Protein AF-A0A246TLF3-F1 (afdb_monomer)

Foldseek 3Di:
DDDPDPDPADQCLDDPPQPFDDPVLCVVQQQAFLVRLVPDDPVCNVPRHPPLLPVLSCLCPDPCNLVVLLVLLVLLVFNCVPCVQVSQLLLCVLVVHHSPSGHGSNSSLLSLLLSLLLVVLDDDPDDLDAAKDDDPFKIKGKHAKDWPPDDRSALGKIWIWMDGVVVQKIWIWIKGWDADDSRHSDNDIDIDTSDTFMWGWPDDDRFKTKTWGPDLQAQKTWIWIGGRVVSWTKIKIAGGPHYAQQPVVGGDDHDPDIIMITGDRSVVSNNVVSVVSNVVSNQSRRPVVCVVVVHDNDDPPPPPDDD

Structure (mmCIF, N/CA/C/O backbone):
data_AF-A0A246TLF3-F1
#
_entry.id   AF-A0A246TLF3-F1
#
loop_
_atom_site.group_PDB
_atom_site.id
_atom_site.type_symbol
_atom_site.label_atom_id
_atom_site.label_alt_id
_atom_site.label_comp_id
_atom_site.label_asym_id
_atom_site.label_entity_id
_atom_site.label_seq_id
_atom_site.pdbx_PDB_ins_code
_atom_site.Cartn_x
_atom_site.Cartn_y
_atom_site.Cartn_z
_atom_site.occupancy
_atom_site.B_iso_or_equiv
_atom_site.auth_seq_id
_atom_site.auth_comp_id
_atom_site.auth_asym_id
_atom_site.auth_atom_id
_atom_site.pdbx_PDB_model_num
ATOM 1 N N . MET A 1 1 ? 25.919 30.691 -8.416 1.00 30.06 1 MET A N 1
ATOM 2 C CA . MET A 1 1 ? 24.576 30.102 -8.229 1.00 30.06 1 MET A CA 1
ATOM 3 C C . MET A 1 1 ? 24.766 28.661 -7.791 1.00 30.06 1 MET A C 1
ATOM 5 O O . MET A 1 1 ? 25.068 27.819 -8.623 1.00 30.06 1 MET A O 1
ATOM 9 N N . ASN A 1 2 ? 24.702 28.414 -6.482 1.00 23.64 2 ASN A N 1
ATOM 10 C CA . ASN A 1 2 ? 24.818 27.077 -5.903 1.00 23.64 2 ASN A CA 1
ATOM 11 C C . ASN A 1 2 ? 23.459 26.388 -5.995 1.00 23.64 2 ASN A C 1
ATOM 13 O O . ASN A 1 2 ? 22.520 26.798 -5.320 1.00 23.64 2 ASN A O 1
ATOM 17 N N . ILE A 1 3 ? 23.361 25.363 -6.839 1.00 24.73 3 ILE A N 1
ATOM 18 C CA . ILE A 1 3 ? 22.244 24.422 -6.824 1.00 24.73 3 ILE A CA 1
ATOM 19 C C . ILE A 1 3 ? 22.727 23.217 -6.024 1.00 24.73 3 ILE A C 1
ATOM 21 O O . ILE A 1 3 ? 23.425 22.347 -6.537 1.00 24.73 3 ILE A O 1
ATOM 25 N N . THR A 1 4 ? 22.391 23.206 -4.740 1.00 25.39 4 THR A N 1
ATOM 26 C CA . THR A 1 4 ? 22.525 22.053 -3.853 1.00 25.39 4 THR A CA 1
ATOM 27 C C . THR A 1 4 ? 21.552 20.980 -4.349 1.00 25.39 4 THR A C 1
ATOM 29 O O . THR A 1 4 ? 20.357 21.043 -4.069 1.00 25.39 4 THR A O 1
ATOM 32 N N . LYS A 1 5 ? 22.029 20.026 -5.155 1.00 26.33 5 LYS A N 1
ATOM 33 C CA . LYS A 1 5 ? 21.255 18.836 -5.529 1.00 26.33 5 LYS A CA 1
ATOM 34 C C . LYS A 1 5 ? 21.442 17.773 -4.446 1.00 26.33 5 LYS A C 1
ATOM 36 O O . LYS A 1 5 ? 22.451 17.080 -4.424 1.00 26.33 5 LYS A O 1
ATOM 41 N N . LEU A 1 6 ? 20.466 17.669 -3.545 1.00 28.52 6 LEU A N 1
ATOM 42 C CA . LEU A 1 6 ? 20.170 16.411 -2.864 1.00 28.52 6 LEU A CA 1
ATOM 43 C C . LEU A 1 6 ? 19.418 15.533 -3.869 1.00 28.52 6 LEU A C 1
ATOM 45 O O . LEU A 1 6 ? 18.263 15.810 -4.179 1.00 28.52 6 LEU A O 1
ATOM 49 N N . ALA A 1 7 ? 20.073 14.503 -4.385 1.00 29.08 7 ALA A N 1
ATOM 50 C CA . ALA A 1 7 ? 19.413 13.416 -5.097 1.00 29.08 7 ALA A CA 1
ATOM 51 C C . ALA A 1 7 ? 20.221 12.132 -4.889 1.00 29.08 7 ALA A C 1
ATOM 53 O O . ALA A 1 7 ? 20.833 11.609 -5.804 1.00 29.08 7 ALA A O 1
ATOM 54 N N . VAL A 1 8 ? 20.247 11.634 -3.651 1.00 32.25 8 VAL A N 1
ATOM 55 C CA . VAL A 1 8 ? 20.661 10.254 -3.380 1.00 32.25 8 VAL A CA 1
ATOM 56 C C . VAL A 1 8 ? 19.381 9.467 -3.145 1.00 32.25 8 VAL A C 1
ATOM 58 O O . VAL A 1 8 ? 18.885 9.397 -2.027 1.00 32.25 8 VAL A O 1
ATOM 61 N N . PHE A 1 9 ? 18.812 8.920 -4.214 1.00 34.34 9 PHE A N 1
ATOM 62 C CA . PHE A 1 9 ? 17.765 7.910 -4.122 1.00 34.34 9 PHE A CA 1
ATOM 63 C C . PHE A 1 9 ? 18.258 6.684 -4.871 1.00 34.34 9 PHE A C 1
ATOM 65 O O . PHE A 1 9 ? 18.193 6.593 -6.086 1.00 34.34 9 PHE A O 1
ATOM 72 N N . SER A 1 10 ? 18.840 5.760 -4.112 1.00 35.91 10 SER A N 1
ATOM 73 C CA . SER A 1 10 ? 18.971 4.373 -4.540 1.00 35.91 10 SER A CA 1
ATOM 74 C C . SER A 1 10 ? 17.644 3.701 -4.234 1.00 35.91 10 SER A C 1
ATOM 76 O O . SER A 1 10 ? 17.149 3.850 -3.118 1.00 35.91 10 SER A O 1
ATOM 78 N N . VAL A 1 11 ? 17.088 2.978 -5.204 1.00 40.50 11 VAL A N 1
ATOM 79 C CA . VAL A 1 11 ? 15.851 2.194 -5.105 1.00 40.50 11 VAL A CA 1
ATOM 80 C C . VAL A 1 11 ? 15.794 1.393 -3.796 1.00 40.50 11 VAL A C 1
ATOM 82 O O . VAL A 1 11 ? 16.262 0.258 -3.691 1.00 40.50 11 VAL A O 1
ATOM 85 N N . ALA A 1 12 ? 15.183 1.997 -2.779 1.00 37.28 12 ALA A N 1
ATOM 86 C CA . ALA A 1 12 ? 14.796 1.358 -1.538 1.00 37.28 12 ALA A CA 1
ATOM 87 C C . ALA A 1 12 ? 13.393 0.778 -1.731 1.00 37.28 12 ALA A C 1
ATOM 89 O O . ALA A 1 12 ? 12.442 1.172 -1.066 1.00 37.28 12 ALA A O 1
ATOM 90 N N . LEU A 1 13 ? 13.265 -0.217 -2.613 1.00 40.75 13 LEU A N 1
ATOM 91 C CA . LEU A 1 13 ? 12.068 -1.075 -2.704 1.00 40.75 13 LEU A CA 1
ATOM 92 C C . LEU A 1 13 ? 11.947 -2.032 -1.496 1.00 40.75 13 LEU A C 1
ATOM 94 O O . LEU A 1 13 ? 11.379 -3.112 -1.603 1.00 40.75 13 LEU A O 1
ATOM 98 N N . GLY A 1 14 ? 12.529 -1.658 -0.357 1.00 33.94 14 GLY A N 1
ATOM 99 C CA . GLY A 1 14 ? 12.540 -2.447 0.867 1.00 33.94 14 GLY A CA 1
ATOM 100 C C . GLY A 1 14 ? 11.880 -1.726 2.030 1.00 33.94 14 GLY A C 1
ATOM 101 O O . GLY A 1 14 ? 10.999 -2.297 2.649 1.00 33.94 14 GLY A O 1
ATOM 102 N N . TRP A 1 15 ? 12.275 -0.492 2.344 1.00 35.00 15 TRP A N 1
ATOM 103 C CA . TRP A 1 15 ? 12.150 0.019 3.717 1.00 35.00 15 TRP A CA 1
ATOM 104 C C . TRP A 1 15 ? 11.739 1.500 3.811 1.00 35.00 15 TRP A C 1
ATOM 106 O O . TRP A 1 15 ? 12.086 2.185 4.768 1.00 35.00 15 TRP A O 1
ATOM 116 N N . PHE A 1 16 ? 10.932 2.012 2.878 1.00 33.47 16 PHE A N 1
ATOM 117 C CA . PHE A 1 16 ? 10.061 3.135 3.243 1.00 33.47 16 PHE A CA 1
ATOM 118 C C . PHE A 1 16 ? 8.870 2.548 3.985 1.00 33.47 16 PHE A C 1
ATOM 120 O O . PHE A 1 16 ? 7.811 2.297 3.407 1.00 33.47 16 PHE A O 1
ATOM 127 N N . GLY A 1 17 ? 9.107 2.232 5.262 1.00 38.47 17 GLY A N 1
ATOM 128 C CA . GLY A 1 17 ? 8.056 1.831 6.177 1.00 38.47 17 GLY A CA 1
ATOM 129 C C . GLY A 1 17 ? 6.943 2.858 6.064 1.00 38.47 17 GLY A C 1
ATOM 130 O O . GLY A 1 17 ? 7.182 4.059 6.222 1.00 38.47 17 GLY A O 1
ATOM 131 N N . ALA A 1 18 ? 5.730 2.392 5.761 1.00 44.25 18 ALA A N 1
ATOM 132 C CA . ALA A 1 18 ? 4.543 3.139 6.138 1.00 44.25 18 ALA A CA 1
ATOM 133 C C . ALA A 1 18 ? 4.808 3.638 7.556 1.00 44.25 18 ALA A C 1
ATOM 135 O O . ALA A 1 18 ? 5.287 2.854 8.370 1.00 44.25 18 ALA A O 1
ATOM 136 N N . ALA A 1 19 ? 4.636 4.930 7.824 1.00 54.88 19 ALA A N 1
ATOM 137 C CA . ALA A 1 19 ? 4.972 5.448 9.136 1.00 54.88 19 ALA A CA 1
ATOM 138 C C . ALA A 1 19 ? 4.186 4.618 10.175 1.00 54.88 19 ALA A C 1
ATOM 140 O O . ALA A 1 19 ? 2.955 4.597 10.180 1.00 54.88 19 ALA A O 1
ATOM 141 N N . GLN A 1 20 ? 4.928 3.795 10.909 1.00 59.69 20 GLN A N 1
ATOM 142 C CA . GLN A 1 20 ? 4.447 2.688 11.727 1.00 59.69 20 GLN A CA 1
ATOM 143 C C . GLN A 1 20 ? 4.724 3.081 13.168 1.00 59.69 20 GLN A C 1
ATOM 145 O O . GLN A 1 20 ? 5.772 3.651 13.479 1.00 59.69 20 GLN A O 1
ATOM 150 N N . ALA A 1 21 ? 3.750 2.847 14.038 1.00 64.75 21 ALA A N 1
ATOM 151 C CA . ALA A 1 21 ? 3.944 3.080 15.457 1.00 64.75 21 ALA A CA 1
ATOM 152 C C . ALA A 1 21 ? 4.915 2.039 16.040 1.00 64.75 21 ALA A C 1
ATOM 154 O O . ALA A 1 21 ? 4.962 0.905 15.572 1.00 64.75 21 ALA A O 1
ATOM 155 N N . ASP A 1 22 ? 5.665 2.422 17.074 1.00 80.69 22 ASP A N 1
ATOM 156 C CA . ASP A 1 22 ? 6.488 1.487 17.847 1.00 80.69 22 ASP A CA 1
ATOM 157 C C . ASP A 1 22 ? 5.606 0.392 18.475 1.00 80.69 22 ASP A C 1
ATOM 159 O O . ASP A 1 22 ? 4.693 0.697 19.249 1.00 80.69 22 ASP A O 1
ATOM 163 N N . ASP A 1 23 ? 5.883 -0.877 18.162 1.00 84.12 23 ASP A N 1
ATOM 164 C CA . ASP A 1 23 ? 5.103 -2.042 18.602 1.00 84.12 23 ASP A CA 1
ATOM 165 C C . ASP A 1 23 ? 4.922 -2.083 20.129 1.00 84.12 23 ASP A C 1
ATOM 167 O O . ASP A 1 23 ? 3.855 -2.463 20.628 1.00 84.12 23 ASP A O 1
ATOM 171 N N . ALA A 1 24 ? 5.938 -1.659 20.890 1.00 87.62 24 ALA A N 1
ATOM 172 C CA . ALA A 1 24 ? 5.864 -1.616 22.348 1.00 87.62 24 ALA A CA 1
ATOM 173 C C . ALA A 1 24 ? 4.847 -0.568 22.830 1.00 87.62 24 ALA A C 1
ATOM 175 O O . ALA A 1 24 ? 4.030 -0.844 23.717 1.00 87.62 24 ALA A O 1
ATOM 176 N N . ALA A 1 25 ? 4.842 0.612 22.210 1.00 88.12 25 ALA A N 1
ATOM 177 C CA . ALA A 1 25 ? 3.860 1.655 22.478 1.00 88.12 25 ALA A CA 1
ATOM 178 C C . ALA A 1 25 ? 2.442 1.224 22.057 1.00 88.12 25 ALA A C 1
ATOM 180 O O . ALA A 1 25 ? 1.484 1.414 22.813 1.00 88.12 25 ALA A O 1
ATOM 181 N N . VAL A 1 26 ? 2.293 0.576 20.895 1.00 90.38 26 VAL A N 1
ATOM 182 C CA . VAL A 1 26 ? 1.011 0.018 20.430 1.00 90.38 26 VAL A CA 1
ATOM 183 C C . VAL A 1 26 ? 0.452 -0.972 21.449 1.00 90.38 26 VAL A C 1
ATOM 185 O O . VAL A 1 26 ? -0.711 -0.854 21.845 1.00 90.38 26 VAL A O 1
ATOM 188 N N . ALA A 1 27 ? 1.274 -1.913 21.916 1.00 91.94 27 ALA A N 1
ATOM 189 C CA . ALA A 1 27 ? 0.871 -2.915 22.897 1.00 91.94 27 ALA A CA 1
ATOM 190 C C . ALA A 1 27 ? 0.487 -2.299 24.251 1.00 91.94 27 ALA A C 1
ATOM 192 O O . ALA A 1 27 ? -0.454 -2.776 24.884 1.00 91.94 27 ALA A O 1
ATOM 193 N N . ARG A 1 28 ? 1.180 -1.235 24.678 1.00 94.75 28 ARG A N 1
ATOM 194 C CA . ARG A 1 28 ? 0.928 -0.553 25.955 1.00 94.75 28 ARG A CA 1
ATOM 195 C C . ARG A 1 28 ? -0.418 0.169 25.989 1.00 94.75 28 ARG A C 1
ATOM 197 O O . ARG A 1 28 ? -1.103 0.112 27.005 1.00 94.75 28 ARG A O 1
ATOM 204 N N . TYR A 1 29 ? -0.783 0.865 24.913 1.00 95.81 29 TYR A N 1
ATOM 205 C CA . TYR A 1 29 ? -1.913 1.803 24.932 1.00 95.81 29 TYR A CA 1
ATOM 206 C C . TYR A 1 29 ? -3.194 1.284 24.260 1.00 95.81 29 TYR A C 1
ATOM 208 O O . TYR A 1 29 ? -4.248 1.885 24.448 1.00 95.81 29 TYR A O 1
ATOM 216 N N . LYS A 1 30 ? -3.151 0.169 23.515 1.00 95.25 30 LYS A N 1
ATOM 217 C CA . LYS A 1 30 ? -4.305 -0.340 22.740 1.00 95.25 30 LYS A CA 1
ATOM 218 C C . LYS A 1 30 ? -5.591 -0.562 23.550 1.00 95.25 30 LYS A C 1
ATOM 220 O O . LYS A 1 30 ? -6.683 -0.426 23.003 1.00 95.25 30 LYS A O 1
ATOM 225 N N . ASP A 1 31 ? -5.466 -0.896 24.833 1.00 97.31 31 ASP A N 1
ATOM 226 C CA . ASP A 1 31 ? -6.596 -1.257 25.697 1.00 97.31 31 ASP A CA 1
ATOM 227 C C . ASP A 1 31 ? -7.147 -0.054 26.487 1.00 97.31 31 ASP A C 1
ATOM 229 O O . ASP A 1 31 ? -8.098 -0.192 27.254 1.00 97.31 31 ASP A O 1
ATOM 233 N N . TYR A 1 32 ? -6.579 1.141 26.290 1.00 98.19 32 TYR A N 1
ATOM 234 C CA . TYR A 1 32 ? -7.065 2.369 26.915 1.00 98.19 32 TYR A CA 1
ATOM 235 C C . TYR A 1 32 ? -8.360 2.841 26.246 1.00 98.19 32 TYR A C 1
ATOM 237 O O . TYR A 1 32 ? -8.521 2.777 25.027 1.00 98.19 32 TYR A O 1
ATOM 245 N N . LEU A 1 33 ? -9.276 3.380 27.042 1.00 98.44 33 LEU A N 1
ATOM 246 C CA . LEU A 1 33 ? -10.428 4.130 26.552 1.00 98.44 33 LEU A CA 1
ATOM 247 C C . LEU A 1 33 ? -9.999 5.520 26.048 1.00 98.44 33 LEU A C 1
ATOM 249 O O . LEU A 1 33 ? -9.009 6.070 26.549 1.00 98.44 33 LEU A O 1
ATOM 253 N N . PRO A 1 34 ? -10.754 6.130 25.115 1.00 98.06 34 PRO A N 1
ATOM 254 C CA . PRO A 1 34 ? -10.521 7.500 24.659 1.00 98.06 34 PRO A CA 1
ATOM 255 C C . PRO A 1 34 ? -10.293 8.501 25.797 1.00 98.06 34 PRO A C 1
ATOM 257 O O . PRO A 1 34 ? -9.343 9.284 25.766 1.00 98.06 34 PRO A O 1
ATOM 260 N N . GLU A 1 35 ? -11.118 8.446 26.843 1.00 98.12 35 GLU A N 1
ATOM 261 C CA . GLU A 1 35 ? -11.024 9.342 27.996 1.00 98.12 35 GLU A CA 1
ATOM 262 C C . GLU A 1 35 ? -9.711 9.149 28.755 1.00 98.12 35 GLU A C 1
ATOM 264 O O . GLU A 1 35 ? -9.105 10.126 29.189 1.00 98.12 35 GLU A O 1
ATOM 269 N N . GLN A 1 36 ? -9.241 7.905 28.878 1.00 98.06 36 GLN A N 1
ATOM 270 C CA . GLN A 1 36 ? -7.993 7.596 29.574 1.00 98.06 36 GLN A CA 1
ATOM 271 C C . GLN A 1 36 ? -6.788 8.154 28.814 1.00 98.06 36 GLN A C 1
ATOM 273 O O . GLN A 1 36 ? -5.905 8.732 29.440 1.00 98.06 36 GLN A O 1
ATOM 278 N N . ILE A 1 37 ? -6.773 8.060 27.477 1.00 97.69 37 ILE A N 1
ATOM 279 C CA . ILE A 1 37 ? -5.732 8.694 26.649 1.00 97.69 37 ILE A CA 1
ATOM 280 C C . ILE A 1 37 ? -5.741 10.214 26.830 1.00 97.69 37 ILE A C 1
ATOM 282 O O . ILE A 1 37 ? -4.684 10.830 26.970 1.00 97.69 37 ILE A O 1
ATOM 286 N N . MET A 1 38 ? -6.923 10.834 26.869 1.00 96.62 38 MET A N 1
ATOM 287 C CA . MET A 1 38 ? -7.029 12.290 26.994 1.00 96.62 38 MET A CA 1
ATOM 288 C C . MET A 1 38 ? -6.715 12.824 28.396 1.00 96.62 38 MET A C 1
ATOM 290 O O . MET A 1 38 ? -6.385 14.006 28.529 1.00 96.62 38 MET A O 1
ATOM 294 N N . GLN A 1 39 ? -6.778 11.966 29.414 1.00 97.44 39 GLN A N 1
ATOM 295 C CA . GLN A 1 39 ? -6.403 12.271 30.796 1.00 97.44 39 GLN A CA 1
ATOM 296 C C . GLN A 1 39 ? -4.899 12.128 31.069 1.00 97.44 39 GLN A C 1
ATOM 298 O O . GLN A 1 39 ? -4.433 12.627 32.094 1.00 97.44 39 GLN A O 1
ATOM 303 N N . LEU A 1 40 ? -4.129 11.491 30.177 1.00 96.75 40 LEU A N 1
ATOM 304 C CA . LEU A 1 40 ? -2.673 11.422 30.316 1.00 96.75 40 LEU A CA 1
ATOM 305 C C . LEU A 1 40 ? -2.049 12.830 30.281 1.00 96.75 40 LEU A C 1
ATOM 307 O O . LEU A 1 40 ? -2.535 13.699 29.536 1.00 96.75 40 LEU A O 1
ATOM 311 N N . PRO A 1 41 ? -0.944 13.058 31.019 1.00 96.88 41 PRO A N 1
ATOM 312 C CA . PRO A 1 41 ? -0.169 14.289 30.911 1.00 96.88 41 PRO A CA 1
ATOM 313 C C . PRO A 1 41 ? 0.166 14.605 29.449 1.00 96.88 41 PRO A C 1
ATOM 315 O O . PRO A 1 41 ? 0.460 13.702 28.665 1.00 96.88 41 PRO A O 1
ATOM 318 N N . GLU A 1 42 ? 0.119 15.883 29.070 1.00 93.25 42 GLU A N 1
ATOM 319 C CA . GLU A 1 42 ? 0.345 16.311 27.681 1.00 93.25 42 GLU A CA 1
ATOM 320 C C . GLU A 1 42 ? 1.694 15.819 27.136 1.00 93.25 42 GLU A C 1
ATOM 322 O O . GLU A 1 42 ? 1.755 15.308 26.018 1.00 93.25 42 GLU A O 1
ATOM 327 N N . GLU A 1 43 ? 2.742 15.882 27.959 1.00 93.19 43 GLU A N 1
ATOM 328 C CA . GLU A 1 43 ? 4.080 15.391 27.618 1.00 93.19 43 GLU A CA 1
ATOM 329 C C . GLU A 1 43 ? 4.111 13.878 27.367 1.00 93.19 43 GLU A C 1
ATOM 331 O O . GLU A 1 43 ? 4.692 13.428 26.380 1.00 93.19 43 GLU A O 1
ATOM 336 N N . GLU A 1 44 ? 3.442 13.072 28.201 1.00 92.75 44 GLU A N 1
ATOM 337 C CA . GLU A 1 44 ? 3.359 11.619 27.984 1.00 92.75 44 GLU A CA 1
ATOM 338 C C . GLU A 1 44 ? 2.580 11.310 26.703 1.00 92.75 44 GLU A C 1
ATOM 340 O O . GLU A 1 44 ? 3.001 10.492 25.885 1.00 92.75 44 GLU A O 1
ATOM 345 N N . ARG A 1 45 ? 1.466 12.012 26.490 1.00 93.25 45 ARG A N 1
ATOM 346 C CA . ARG A 1 45 ? 0.625 11.826 25.310 1.00 93.25 45 ARG A CA 1
ATOM 347 C C . ARG A 1 45 ? 1.367 12.156 24.019 1.00 93.25 45 ARG A C 1
ATOM 349 O O . ARG A 1 45 ? 1.261 11.387 23.078 1.00 93.25 45 ARG A O 1
ATOM 356 N N . LYS A 1 46 ? 2.141 13.243 23.966 1.00 89.50 46 LYS A N 1
ATOM 357 C CA . LYS A 1 46 ? 2.894 13.630 22.759 1.00 89.50 46 LYS A CA 1
ATOM 358 C C . LYS A 1 46 ? 4.122 12.762 22.487 1.00 89.50 46 LYS A C 1
ATOM 360 O O . LYS A 1 46 ? 4.508 12.627 21.332 1.00 89.50 46 LYS A O 1
ATOM 365 N N . SER A 1 47 ? 4.756 12.228 23.530 1.00 89.31 47 SER A N 1
ATOM 366 C CA . SER A 1 47 ? 6.032 11.507 23.404 1.00 89.31 47 SER A CA 1
ATOM 367 C C . SER A 1 47 ? 5.885 9.992 23.296 1.00 89.31 47 SER A C 1
ATOM 369 O O . SER A 1 47 ? 6.706 9.354 22.645 1.00 89.31 47 SER A O 1
ATOM 371 N N . SER A 1 48 ? 4.876 9.411 23.953 1.00 91.25 48 SER A N 1
ATOM 372 C CA . SER A 1 48 ? 4.798 7.961 24.180 1.00 91.25 48 SER A CA 1
ATOM 373 C C . SER A 1 48 ? 3.565 7.310 23.563 1.00 91.25 48 SER A C 1
ATOM 375 O O . SER A 1 48 ? 3.602 6.125 23.236 1.00 91.25 48 SER A O 1
ATOM 377 N N . VAL A 1 49 ? 2.460 8.044 23.412 1.00 92.81 49 VAL A N 1
ATOM 378 C CA . VAL A 1 49 ? 1.228 7.481 22.849 1.00 92.81 49 VAL A CA 1
ATOM 379 C C . VAL A 1 49 ? 1.314 7.509 21.321 1.00 92.81 49 VAL A C 1
ATOM 381 O O . VAL A 1 49 ? 1.573 8.568 20.748 1.00 92.81 49 VAL A O 1
ATOM 384 N N . PRO A 1 50 ? 1.052 6.385 20.630 1.00 91.75 50 PRO A N 1
ATOM 385 C CA . PRO A 1 50 ? 0.964 6.376 19.177 1.00 91.75 50 PRO A CA 1
ATOM 386 C C . PRO A 1 50 ? -0.030 7.420 18.663 1.00 91.75 50 PRO A C 1
ATOM 388 O O . PRO A 1 50 ? -1.174 7.473 19.120 1.00 91.75 50 PRO A O 1
ATOM 391 N N . MET A 1 51 ? 0.374 8.204 17.660 1.00 89.75 51 MET A N 1
ATOM 392 C CA . MET A 1 51 ? -0.473 9.249 17.067 1.00 89.75 51 MET A CA 1
ATOM 393 C C . MET A 1 51 ? -1.839 8.724 16.613 1.00 89.75 51 MET A C 1
ATOM 395 O O . MET A 1 51 ? -2.834 9.429 16.764 1.00 89.75 51 MET A O 1
ATOM 399 N N . MET A 1 52 ? -1.904 7.478 16.128 1.00 90.56 52 MET A N 1
ATOM 400 C CA . MET A 1 52 ? -3.169 6.834 15.763 1.00 90.56 52 MET A CA 1
ATOM 401 C C . MET A 1 52 ? -4.150 6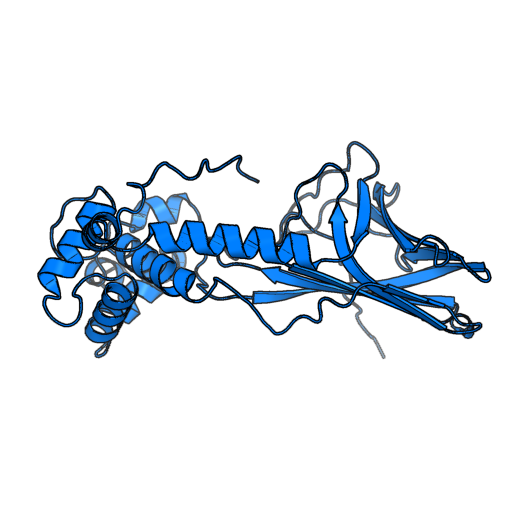.779 16.944 1.00 90.56 52 MET A C 1
ATOM 403 O O . MET A 1 52 ? -5.298 7.173 16.799 1.00 90.56 52 MET A O 1
ATOM 407 N N . TYR A 1 53 ? -3.696 6.427 18.151 1.00 94.06 53 TYR A N 1
ATOM 408 C CA . TYR A 1 53 ? -4.557 6.351 19.336 1.00 94.06 53 TYR A CA 1
ATOM 409 C C . TYR A 1 53 ? -4.962 7.718 19.882 1.00 94.06 53 TYR A C 1
ATOM 411 O O . TYR A 1 53 ? -6.070 7.862 20.395 1.00 94.06 53 TYR A O 1
ATOM 419 N N . ILE A 1 54 ? -4.111 8.736 19.737 1.00 93.94 54 ILE A N 1
ATOM 420 C CA . ILE A 1 54 ? -4.485 10.124 20.047 1.00 93.94 54 ILE A CA 1
ATOM 421 C C . ILE A 1 54 ? -5.573 10.599 19.077 1.00 93.94 54 ILE A C 1
ATOM 423 O O . ILE A 1 54 ? -6.546 11.230 19.501 1.00 93.94 54 ILE A O 1
ATOM 427 N N . GLY A 1 55 ? -5.422 10.274 17.789 1.00 92.25 55 GLY A N 1
ATOM 428 C CA . GLY A 1 55 ? -6.398 10.564 16.742 1.00 92.25 55 GLY A CA 1
ATOM 429 C C . GLY A 1 55 ? -7.747 9.906 17.020 1.00 92.25 55 GLY A C 1
ATOM 430 O O . GLY A 1 55 ? -8.762 10.601 17.058 1.00 92.25 55 GLY A O 1
ATOM 431 N N . GLU A 1 56 ? -7.752 8.603 17.312 1.00 94.75 56 GLU A N 1
ATOM 432 C CA . GLU A 1 56 ? -8.967 7.859 17.663 1.00 94.75 56 GLU A CA 1
ATOM 433 C C . GLU A 1 56 ? -9.638 8.410 18.922 1.00 94.75 56 GLU A C 1
ATOM 435 O O . GLU A 1 56 ? -10.847 8.643 18.926 1.00 94.75 56 GLU A O 1
ATOM 440 N N . ALA A 1 57 ? -8.865 8.695 19.978 1.00 96.62 57 ALA A N 1
ATOM 441 C CA . ALA A 1 57 ? -9.407 9.272 21.203 1.00 96.62 57 ALA A CA 1
ATOM 442 C C . ALA A 1 57 ? -10.064 10.637 20.947 1.00 96.62 57 ALA A C 1
ATOM 444 O O . ALA A 1 57 ? -11.181 10.896 21.397 1.00 96.62 57 ALA A O 1
ATOM 445 N N . THR A 1 58 ? -9.390 11.496 20.180 1.00 95.19 58 THR A N 1
ATOM 446 C CA . THR A 1 58 ? -9.895 12.826 19.817 1.00 95.19 58 THR A CA 1
ATOM 447 C C . THR A 1 58 ? -11.156 12.728 18.958 1.00 95.19 58 THR A C 1
ATOM 449 O O . THR A 1 58 ? -12.125 13.446 19.206 1.00 95.19 58 THR A O 1
ATOM 452 N N . SER A 1 59 ? -11.171 11.826 17.972 1.00 94.25 59 SER A N 1
ATOM 453 C CA . SER A 1 59 ? -12.317 11.598 17.086 1.00 94.25 59 SER A CA 1
ATOM 454 C C . SER A 1 59 ? -13.532 11.094 17.865 1.00 94.25 59 SER A C 1
ATOM 456 O O . SER A 1 59 ? -14.611 11.689 17.780 1.00 94.25 59 SER A O 1
ATOM 458 N N . ALA A 1 60 ? -13.346 10.063 18.694 1.00 96.44 60 ALA A N 1
ATOM 459 C CA . ALA A 1 60 ? -14.408 9.442 19.480 1.00 96.44 60 ALA A CA 1
ATOM 460 C C . ALA A 1 60 ? -15.043 10.402 20.497 1.00 96.44 60 ALA A C 1
ATOM 462 O O . ALA A 1 60 ? -16.258 10.367 20.688 1.00 96.44 60 ALA A O 1
ATOM 463 N N . LEU A 1 61 ? -14.245 11.281 21.112 1.00 97.19 61 LEU A N 1
ATOM 464 C CA . LEU A 1 61 ? -14.715 12.272 22.089 1.00 97.19 61 LEU A CA 1
ATOM 465 C C . LEU A 1 61 ? -15.235 13.567 21.454 1.00 97.19 61 LEU A C 1
ATOM 467 O O . LEU A 1 61 ? -15.749 14.442 22.155 1.00 97.19 61 LEU A O 1
ATOM 471 N N . SER A 1 62 ? -15.105 13.719 20.137 1.00 97.00 62 SER A N 1
ATOM 472 C CA . SER A 1 62 ? -15.652 14.874 19.434 1.00 97.00 62 SER A CA 1
ATOM 473 C C . SER A 1 62 ? -17.185 14.849 19.428 1.00 97.00 62 SER A C 1
ATOM 475 O O . SER A 1 62 ? -17.820 13.801 19.559 1.00 97.00 62 SER A O 1
ATOM 477 N N . LYS A 1 63 ? -17.808 16.006 19.167 1.00 97.06 63 LYS A N 1
ATOM 478 C CA . LYS A 1 63 ? -19.271 16.121 19.012 1.00 97.06 63 LYS A CA 1
ATOM 479 C C . LYS A 1 63 ? -19.847 15.133 17.982 1.00 97.06 63 LYS A C 1
ATOM 481 O O . LYS A 1 63 ? -20.979 14.687 18.136 1.00 97.06 63 LYS A O 1
ATOM 486 N N . ASN A 1 64 ? -19.074 14.803 16.947 1.00 95.94 64 ASN A N 1
ATOM 487 C CA . ASN A 1 64 ? -19.490 13.911 15.863 1.00 95.94 64 ASN A CA 1
ATOM 488 C C . ASN A 1 64 ? -18.957 12.477 16.027 1.00 95.94 64 ASN A C 1
ATOM 490 O O . ASN A 1 64 ? -19.238 11.632 15.178 1.00 95.94 64 ASN A O 1
ATOM 494 N N . GLY A 1 65 ? -18.221 12.188 17.106 1.00 96.25 65 GLY A N 1
ATOM 495 C CA . GLY A 1 65 ? -17.619 10.883 17.372 1.00 96.25 65 GLY A CA 1
ATOM 496 C C . GLY A 1 65 ? -18.621 9.728 17.321 1.00 96.25 65 GLY A C 1
ATOM 497 O O . GLY A 1 65 ? -18.382 8.775 16.580 1.00 96.25 65 GLY A O 1
ATOM 498 N N . PRO A 1 66 ? -19.787 9.815 17.995 1.00 96.81 66 PRO A N 1
ATOM 499 C CA . PRO A 1 66 ? -20.803 8.770 17.915 1.00 96.81 66 PRO A CA 1
ATOM 500 C C . PRO A 1 66 ? -21.251 8.482 16.479 1.00 96.81 66 PRO A C 1
ATOM 502 O O . PRO A 1 66 ? -21.264 7.328 16.070 1.00 96.81 66 PRO A O 1
ATOM 505 N N . VAL A 1 67 ? -21.526 9.520 15.683 1.00 97.00 67 VAL A N 1
ATOM 506 C CA . VAL A 1 67 ? -21.968 9.366 14.286 1.00 97.00 67 VAL A CA 1
ATOM 507 C C . VAL A 1 67 ? -20.891 8.690 13.434 1.00 97.00 67 VAL A C 1
ATOM 509 O O . VAL A 1 67 ? -21.207 7.813 12.631 1.00 97.00 67 VAL A O 1
ATOM 512 N N . TYR A 1 68 ? -19.620 9.054 13.630 1.00 95.19 68 TYR A N 1
ATOM 513 C CA . TYR A 1 68 ? -18.492 8.406 12.957 1.00 95.19 68 TYR A CA 1
ATOM 514 C C . TYR A 1 68 ? -18.417 6.907 13.289 1.00 95.19 68 TYR A C 1
ATOM 516 O O . TYR A 1 68 ? -18.375 6.078 12.379 1.00 95.19 68 TYR A O 1
ATOM 524 N N . ILE A 1 69 ? -18.483 6.549 14.577 1.00 98.00 69 ILE A N 1
ATOM 525 C CA . ILE A 1 69 ? -18.412 5.150 15.026 1.00 98.00 69 ILE A CA 1
ATOM 526 C C . ILE A 1 69 ? -19.622 4.358 14.512 1.00 98.00 69 ILE A C 1
ATOM 528 O O . ILE A 1 69 ? -19.458 3.247 14.009 1.00 98.00 69 ILE A O 1
ATOM 532 N N . GLN A 1 70 ? -20.830 4.925 14.586 1.00 98.19 70 GLN A N 1
ATOM 533 C CA . GLN A 1 70 ? -22.044 4.302 14.050 1.00 98.19 70 GLN A CA 1
ATOM 534 C C . GLN A 1 70 ? -21.917 4.024 12.551 1.00 98.19 70 GLN A C 1
ATOM 536 O O . GLN A 1 70 ? -22.217 2.916 12.119 1.00 98.19 70 GLN A O 1
ATOM 541 N N . SER A 1 71 ? -21.422 4.992 11.774 1.00 97.25 71 SER A N 1
ATOM 542 C CA . SER A 1 71 ? -21.207 4.844 10.331 1.00 97.25 71 SER A CA 1
ATOM 543 C C . SER A 1 71 ? -20.190 3.747 10.001 1.00 97.25 71 SER A C 1
ATOM 545 O O . SER A 1 71 ? -20.431 2.917 9.120 1.00 97.25 71 SER A O 1
ATOM 547 N N . ALA A 1 72 ? -19.074 3.692 10.732 1.00 96.56 72 ALA A N 1
ATOM 548 C CA . ALA A 1 72 ? -18.059 2.659 10.546 1.00 96.56 72 ALA A CA 1
ATOM 549 C C . ALA A 1 72 ? -18.605 1.256 10.878 1.00 96.56 72 ALA A C 1
ATOM 551 O O . ALA A 1 72 ? -18.415 0.319 10.103 1.00 96.56 72 ALA A O 1
ATOM 552 N N . LEU A 1 73 ? -19.359 1.121 11.976 1.00 98.31 73 LEU A N 1
ATOM 553 C CA . LEU A 1 73 ? -20.056 -0.121 12.335 1.00 98.31 73 LEU A CA 1
ATOM 554 C C . LEU A 1 73 ? -21.064 -0.531 11.252 1.00 98.31 73 LEU A C 1
ATOM 556 O O . LEU A 1 73 ? -21.074 -1.685 10.826 1.00 98.31 73 LEU A O 1
ATOM 560 N N . ASN A 1 74 ? -21.862 0.415 10.754 1.00 97.62 74 ASN A N 1
ATOM 561 C CA . ASN A 1 74 ? -22.832 0.162 9.689 1.00 97.62 74 ASN A CA 1
ATOM 562 C C . ASN A 1 74 ? -22.177 -0.262 8.374 1.00 97.62 74 ASN A C 1
ATOM 564 O O . ASN A 1 74 ? -22.695 -1.143 7.692 1.00 97.62 74 ASN A O 1
ATOM 568 N N . SER A 1 75 ? -21.026 0.318 8.032 1.00 95.88 75 SER A N 1
ATOM 569 C CA . SER A 1 75 ? -20.264 -0.063 6.835 1.00 95.88 75 SER A CA 1
ATOM 570 C C . SER A 1 75 ? -19.831 -1.531 6.896 1.00 95.88 75 SER A C 1
ATOM 572 O O . SER A 1 75 ? -19.859 -2.237 5.891 1.00 95.88 75 SER A O 1
ATOM 574 N N . LEU A 1 76 ? -19.518 -2.020 8.099 1.00 96.81 76 LEU A N 1
ATOM 575 C CA . LEU A 1 76 ? -19.195 -3.420 8.376 1.00 96.81 76 LEU A CA 1
ATOM 576 C C . LEU A 1 76 ? -20.432 -4.302 8.636 1.00 96.81 76 LEU A C 1
ATOM 578 O O . LEU A 1 76 ? -20.285 -5.438 9.087 1.00 96.81 76 LEU A O 1
ATOM 582 N N . MET A 1 77 ? -21.641 -3.824 8.331 1.00 97.44 77 MET A N 1
ATOM 583 C CA . MET A 1 77 ? -22.905 -4.555 8.505 1.00 97.44 77 MET A CA 1
ATOM 584 C C . MET A 1 77 ? -23.215 -4.937 9.963 1.00 97.44 77 MET A C 1
ATOM 586 O O . MET A 1 77 ? -23.847 -5.962 10.226 1.00 97.44 77 MET A O 1
ATOM 590 N N . TYR A 1 78 ? -22.763 -4.128 10.922 1.00 97.69 78 TYR A N 1
ATOM 591 C CA . TYR A 1 78 ? -23.350 -4.090 12.262 1.00 97.69 78 TYR A CA 1
ATOM 592 C C . TYR A 1 78 ? -24.466 -3.042 12.283 1.00 97.69 78 TYR A C 1
ATOM 594 O O . TYR A 1 78 ? -24.390 -2.046 11.569 1.00 97.69 78 TYR A O 1
ATOM 602 N N . ASP A 1 79 ? -25.470 -3.208 13.138 1.00 96.19 79 ASP A N 1
ATOM 603 C CA . ASP A 1 79 ? -26.613 -2.288 13.221 1.00 96.19 79 ASP A CA 1
ATOM 604 C C . ASP A 1 79 ? -26.275 -0.983 13.982 1.00 96.19 79 ASP A C 1
ATOM 606 O O . ASP A 1 79 ? -26.992 -0.570 14.885 1.00 96.19 79 ASP A O 1
ATOM 610 N N . GLY A 1 80 ? -25.175 -0.305 13.637 1.00 96.06 80 GLY A N 1
ATOM 611 C CA . GLY A 1 80 ? -24.655 0.876 14.338 1.00 96.06 80 GLY A CA 1
ATOM 612 C C . GLY A 1 80 ? -25.649 2.037 14.480 1.00 96.06 80 GLY A C 1
ATOM 613 O O . GLY A 1 80 ? -25.702 2.673 15.534 1.00 96.06 80 GLY A O 1
ATOM 614 N N . PHE A 1 81 ? -26.466 2.315 13.461 1.00 96.75 81 PHE A N 1
ATOM 615 C CA . PHE A 1 81 ? -27.481 3.376 13.532 1.00 96.75 81 PHE A CA 1
ATOM 616 C C . PHE A 1 81 ? -28.742 2.979 14.309 1.00 96.75 81 PHE A C 1
ATOM 618 O O . PHE A 1 81 ? -29.373 3.850 14.905 1.00 96.75 81 PHE A O 1
ATOM 625 N N . ALA A 1 82 ? -29.117 1.696 14.300 1.00 96.62 82 ALA A N 1
ATOM 626 C CA . ALA A 1 82 ? -30.363 1.217 14.904 1.00 96.62 82 ALA A CA 1
ATOM 627 C C . ALA A 1 82 ? -30.176 0.721 16.350 1.00 96.62 82 ALA A C 1
ATOM 629 O O . ALA A 1 82 ? -31.020 0.984 17.201 1.00 96.62 82 ALA A O 1
ATOM 630 N N . ASP A 1 83 ? -29.059 0.050 16.635 1.00 97.62 83 ASP A N 1
ATOM 631 C CA . ASP A 1 83 ? -28.666 -0.459 17.950 1.00 97.62 83 ASP A CA 1
ATOM 632 C C . ASP A 1 83 ? -27.163 -0.236 18.170 1.00 97.62 83 ASP A C 1
ATOM 634 O O . ASP A 1 83 ? -26.331 -1.135 18.032 1.00 97.62 83 ASP A O 1
ATOM 638 N N . PHE A 1 84 ? -26.800 0.999 18.517 1.00 97.94 84 PHE A N 1
ATOM 639 C CA . PHE A 1 84 ? -25.396 1.378 18.655 1.00 97.94 84 PHE A CA 1
ATOM 640 C C . PHE A 1 84 ? -24.658 0.574 19.741 1.00 97.94 84 PHE A C 1
ATOM 642 O O . PHE A 1 84 ? -23.521 0.142 19.542 1.00 97.94 84 PHE A O 1
ATOM 649 N N . GLU A 1 85 ? -25.293 0.334 20.890 1.00 98.19 85 GLU A N 1
ATOM 650 C CA . GLU A 1 85 ? -24.676 -0.417 21.990 1.00 98.19 85 GLU A CA 1
ATOM 651 C C . GLU A 1 85 ? -24.545 -1.910 21.668 1.00 98.19 85 GLU A C 1
ATOM 653 O O . GLU A 1 85 ? -23.509 -2.514 21.961 1.00 98.19 85 GLU A O 1
ATOM 658 N N . GLY A 1 86 ? -25.561 -2.515 21.044 1.00 98.25 86 GLY A N 1
ATOM 659 C CA . GLY A 1 86 ? -25.485 -3.889 20.551 1.00 98.25 86 GLY A CA 1
ATOM 660 C C . GLY A 1 86 ? -24.433 -4.056 19.459 1.00 98.25 86 GLY A C 1
ATOM 661 O O . GLY A 1 86 ? -23.632 -4.987 19.537 1.00 98.25 86 GLY A O 1
ATOM 662 N N . ALA A 1 87 ? -24.345 -3.115 18.516 1.00 98.38 87 ALA A N 1
ATOM 663 C CA . ALA A 1 87 ? -23.347 -3.122 17.450 1.00 98.38 87 ALA A CA 1
ATOM 664 C C . ALA A 1 87 ? -21.909 -3.082 17.993 1.00 98.38 87 ALA A C 1
ATOM 666 O O . ALA A 1 87 ? -21.070 -3.869 17.554 1.00 98.38 87 ALA A O 1
ATOM 667 N N . LYS A 1 88 ? -21.622 -2.238 18.998 1.00 98.56 88 LYS A N 1
ATOM 668 C CA . LYS A 1 88 ? -20.305 -2.212 19.665 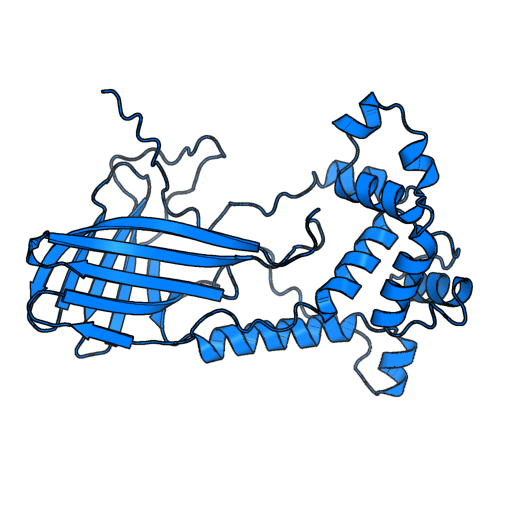1.00 98.56 88 LYS A CA 1
ATOM 669 C C . LYS A 1 88 ? -19.961 -3.554 20.310 1.00 98.56 88 LYS A C 1
ATOM 671 O O . LYS A 1 88 ? -18.845 -4.043 20.153 1.00 98.56 88 LYS A O 1
ATOM 676 N N . ARG A 1 89 ? -20.916 -4.162 21.019 1.00 98.62 89 ARG A N 1
ATOM 677 C CA . ARG A 1 89 ? -20.731 -5.465 21.679 1.00 98.62 89 ARG A CA 1
ATOM 678 C C . ARG A 1 89 ? -20.508 -6.598 20.682 1.00 98.62 89 ARG A C 1
ATOM 680 O O . ARG A 1 89 ? -19.605 -7.404 20.883 1.00 98.62 89 ARG A O 1
ATOM 687 N N . ALA A 1 90 ? -21.286 -6.630 19.603 1.00 98.12 90 ALA A N 1
ATOM 688 C CA . ALA A 1 90 ? -21.125 -7.603 18.528 1.00 98.12 90 ALA A CA 1
ATOM 689 C C . ALA A 1 90 ? -19.755 -7.464 17.848 1.00 98.12 90 ALA A C 1
ATOM 691 O O . ALA A 1 90 ? -19.070 -8.461 17.638 1.00 98.12 90 ALA A O 1
ATOM 692 N N . PHE A 1 91 ? -19.310 -6.233 17.583 1.00 98.25 91 PHE A N 1
ATOM 693 C CA . PHE A 1 91 ? -17.978 -5.979 17.038 1.00 98.25 91 PHE A CA 1
ATOM 694 C C . PHE A 1 91 ? -16.865 -6.483 17.968 1.00 98.25 91 PHE A C 1
ATOM 696 O O . PHE A 1 91 ? -15.963 -7.183 17.519 1.00 98.25 91 PHE A O 1
ATOM 703 N N . GLN A 1 92 ? -16.944 -6.197 19.272 1.00 98.19 92 GLN A N 1
ATOM 704 C CA . GLN A 1 92 ? -15.984 -6.707 20.262 1.00 98.19 92 GLN A CA 1
ATOM 705 C C . GLN A 1 92 ? -15.958 -8.240 20.312 1.00 98.19 92 GLN A C 1
ATOM 707 O O . GLN A 1 92 ? -14.884 -8.839 20.339 1.00 98.19 92 GLN A O 1
ATOM 712 N N . GLN A 1 93 ? -17.127 -8.880 20.257 1.00 97.44 93 GLN A N 1
ATOM 713 C CA . GLN A 1 93 ? -17.229 -10.335 20.206 1.00 97.44 93 GLN A CA 1
ATOM 714 C C . GLN A 1 93 ? -16.560 -10.910 18.947 1.00 97.44 93 GLN A C 1
ATOM 716 O O . GLN A 1 93 ? -15.828 -11.895 19.043 1.00 97.44 93 GLN A O 1
ATOM 721 N N . ASP A 1 94 ? -16.740 -10.270 17.791 1.00 96.19 94 ASP A N 1
ATOM 722 C CA . ASP A 1 94 ? -16.094 -10.658 16.530 1.00 96.19 94 ASP A CA 1
ATOM 723 C C . ASP A 1 94 ? -14.574 -10.412 16.526 1.00 96.19 94 ASP A C 1
ATOM 725 O O . ASP A 1 94 ? -13.844 -11.037 15.751 1.00 96.19 94 ASP A O 1
ATOM 729 N N . LEU A 1 95 ? -14.068 -9.540 17.405 1.00 95.06 95 LEU A N 1
ATOM 730 C CA . LEU A 1 95 ? -12.636 -9.408 17.693 1.00 95.06 95 LEU A CA 1
ATOM 731 C C . LEU A 1 95 ? -12.108 -10.495 18.649 1.00 95.06 95 LEU A C 1
ATOM 733 O O . LEU A 1 95 ? -10.894 -10.610 18.813 1.00 95.06 95 LEU A O 1
ATOM 737 N N . GLY A 1 96 ? -12.986 -11.304 19.251 1.00 95.69 96 GLY A N 1
ATOM 738 C CA . GLY A 1 96 ? -12.637 -12.270 20.297 1.00 95.69 96 GLY A CA 1
ATOM 739 C C . GLY A 1 96 ? -12.441 -11.631 21.676 1.00 95.69 96 GLY A C 1
ATOM 740 O O . GLY A 1 96 ? -11.780 -12.211 22.536 1.00 95.69 96 GLY A O 1
ATOM 741 N N . GLU A 1 97 ? -12.986 -10.433 21.882 1.00 95.25 97 GLU A N 1
ATOM 742 C CA . GLU A 1 97 ? -12.815 -9.619 23.083 1.00 95.25 97 GLU A CA 1
ATOM 743 C C . GLU A 1 97 ? -14.125 -9.553 23.895 1.00 95.25 97 GLU A C 1
ATOM 745 O O . GLU A 1 97 ? -15.197 -9.953 23.435 1.00 95.25 97 GLU A O 1
ATOM 750 N N . GLN A 1 98 ? -14.056 -9.078 25.144 1.00 95.94 98 GLN A N 1
ATOM 751 C CA . GLN A 1 98 ? -15.240 -8.996 26.009 1.00 95.94 98 GLN A CA 1
ATOM 752 C C . GLN A 1 98 ? -16.233 -7.937 25.485 1.00 95.94 98 GLN A C 1
ATOM 754 O O . GLN A 1 98 ? -15.831 -6.784 25.291 1.00 95.94 98 GLN A O 1
ATOM 759 N N . PRO A 1 99 ? -17.530 -8.268 25.315 1.00 97.25 99 PRO A N 1
ATOM 760 C CA . PRO A 1 99 ? -18.539 -7.365 24.762 1.00 97.25 99 PRO A CA 1
ATOM 761 C C . PRO A 1 99 ? -19.032 -6.352 25.811 1.00 97.25 99 PRO A C 1
ATOM 763 O O . PRO A 1 99 ? -20.178 -6.382 26.261 1.00 97.25 99 PRO A O 1
ATOM 766 N N . THR A 1 100 ? -18.155 -5.443 26.232 1.00 97.56 100 THR A N 1
ATOM 767 C CA . THR A 1 100 ? -18.441 -4.429 27.262 1.00 97.56 100 THR A CA 1
ATOM 768 C C . THR A 1 100 ? -19.258 -3.242 26.745 1.00 97.56 100 THR A C 1
ATOM 770 O O . THR A 1 100 ? -19.849 -2.515 27.540 1.00 97.56 100 THR A O 1
ATOM 773 N N . GLY A 1 101 ? -19.268 -3.007 25.429 1.00 96.94 101 GLY A N 1
ATOM 774 C CA . GLY A 1 101 ? -19.850 -1.818 24.796 1.00 96.94 101 GLY A CA 1
ATOM 775 C C . GLY A 1 101 ? -18.985 -0.556 24.915 1.00 96.94 101 GLY A C 1
ATOM 776 O O . GLY A 1 101 ? -19.314 0.469 24.317 1.00 96.94 101 GLY A O 1
ATOM 777 N N . LYS A 1 102 ? -17.862 -0.601 25.643 1.00 97.88 102 LYS A N 1
ATOM 778 C CA . LYS A 1 102 ? -16.887 0.496 25.718 1.00 97.88 102 LYS A CA 1
ATOM 779 C C . LYS A 1 102 ? -15.740 0.210 24.759 1.00 97.88 102 LYS A C 1
ATOM 781 O O . LYS A 1 102 ? -15.003 -0.745 24.988 1.00 97.88 102 LYS A O 1
ATOM 786 N N . LEU A 1 103 ? -15.616 1.006 23.697 1.00 98.12 103 LEU A N 1
ATOM 787 C CA . LEU A 1 103 ? -14.564 0.806 22.705 1.00 98.12 103 LEU A CA 1
ATOM 788 C C . LEU A 1 103 ? -13.238 1.401 23.183 1.00 98.12 103 LEU A C 1
ATOM 790 O O . LEU A 1 103 ? -13.181 2.579 23.533 1.00 98.12 103 LEU A O 1
ATOM 794 N N . THR A 1 104 ? -12.180 0.595 23.184 1.00 98.38 104 THR A N 1
ATOM 795 C CA . THR A 1 104 ? -10.809 1.076 23.407 1.00 98.38 104 THR A CA 1
ATOM 796 C C . THR A 1 104 ? -10.279 1.779 22.158 1.00 98.38 104 THR A C 1
ATOM 798 O O . THR A 1 104 ? -10.810 1.603 21.060 1.00 98.38 104 THR A O 1
ATOM 801 N N . VAL A 1 105 ? -9.198 2.548 22.285 1.00 97.00 105 VAL A N 1
ATOM 802 C CA . VAL A 1 105 ? -8.538 3.178 21.129 1.00 97.00 105 VAL A CA 1
ATOM 803 C C . VAL A 1 105 ? -8.003 2.152 20.129 1.00 97.00 105 VAL A C 1
ATOM 805 O O . VAL A 1 105 ? -8.078 2.387 18.929 1.00 97.00 105 VAL A O 1
ATOM 808 N N . GLY A 1 106 ? -7.556 0.977 20.588 1.00 95.81 106 GLY A N 1
ATOM 809 C CA . GLY A 1 106 ? -7.177 -0.129 19.707 1.00 95.81 106 GLY A CA 1
ATOM 810 C C . GLY A 1 106 ? -8.367 -0.724 18.950 1.00 95.81 106 GLY A C 1
ATOM 811 O O . GLY A 1 106 ? -8.257 -1.028 17.764 1.00 95.81 106 GLY A O 1
ATOM 812 N N . GLN A 1 107 ? -9.527 -0.856 19.601 1.00 97.56 107 GLN A N 1
ATOM 813 C CA . GLN A 1 107 ? -10.756 -1.320 18.948 1.00 97.56 107 GLN A CA 1
ATOM 814 C C . GLN A 1 107 ? -11.300 -0.285 17.952 1.00 97.56 107 GLN A C 1
ATOM 816 O O . GLN A 1 107 ? -11.743 -0.667 16.871 1.00 97.56 107 GLN A O 1
ATOM 821 N N . LEU A 1 108 ? -11.243 1.010 18.283 1.00 96.81 108 LEU A N 1
ATOM 822 C CA . LEU A 1 108 ? -11.620 2.107 17.382 1.00 96.81 108 LEU A CA 1
ATOM 823 C C . LEU A 1 108 ? -10.714 2.156 16.150 1.00 96.81 108 LEU A C 1
ATOM 825 O O . LEU A 1 108 ? -11.214 2.210 15.029 1.00 96.81 108 LEU A O 1
ATOM 829 N N . HIS A 1 109 ? -9.404 2.019 16.351 1.00 94.31 109 HIS A N 1
ATOM 830 C CA . HIS A 1 109 ? -8.431 1.939 15.264 1.00 94.31 109 HIS A CA 1
ATOM 831 C C . HIS A 1 109 ? -8.722 0.756 14.330 1.00 94.31 109 HIS A C 1
ATOM 833 O O . HIS A 1 109 ? -8.819 0.923 13.117 1.00 94.31 109 HIS A O 1
ATOM 839 N N . LYS A 1 110 ? -8.971 -0.439 14.890 1.00 94.44 110 LYS A N 1
ATOM 840 C CA . LYS A 1 110 ? -9.389 -1.619 14.110 1.00 94.44 110 LYS A CA 1
ATOM 841 C C . LYS A 1 110 ? -10.707 -1.399 13.371 1.00 94.44 110 LYS A C 1
ATOM 843 O O . LYS A 1 110 ? -10.851 -1.860 12.241 1.00 94.44 110 LYS A O 1
ATOM 848 N N . LEU A 1 111 ? -11.679 -0.736 13.999 1.00 95.56 111 LEU A N 1
ATOM 849 C CA . LEU A 1 111 ? -12.960 -0.403 13.378 1.00 95.56 111 LEU A CA 1
ATOM 850 C C . LEU A 1 111 ? -12.747 0.510 12.164 1.00 95.56 111 LEU A C 1
ATOM 852 O O . LEU A 1 111 ? -13.244 0.200 11.082 1.00 95.56 111 LEU A O 1
ATOM 856 N N . GLY A 1 112 ? -11.965 1.579 12.331 1.00 92.50 112 GLY A N 1
ATOM 857 C CA . GLY A 1 112 ? -11.587 2.500 11.261 1.00 92.50 112 GLY A CA 1
ATOM 858 C C . GLY A 1 112 ? -10.837 1.798 10.130 1.00 92.50 112 GLY A C 1
ATOM 859 O O . GLY A 1 112 ? -11.244 1.908 8.976 1.00 92.50 112 GLY A O 1
ATOM 860 N N . TYR A 1 113 ? -9.809 1.004 10.453 1.00 91.56 113 TYR A N 1
ATOM 861 C CA . TYR A 1 113 ? -9.055 0.199 9.484 1.00 91.56 113 TYR A CA 1
ATOM 862 C C . TYR A 1 113 ? -9.980 -0.709 8.664 1.00 91.56 113 TYR A C 1
ATOM 864 O O . TYR A 1 113 ? -9.990 -0.648 7.434 1.00 91.56 113 TYR A O 1
ATOM 872 N N . ARG A 1 114 ? -10.808 -1.521 9.335 1.00 92.94 114 ARG A N 1
ATOM 873 C CA . ARG A 1 114 ? -11.706 -2.477 8.672 1.00 92.94 114 ARG A CA 1
ATOM 874 C C . ARG A 1 114 ? -12.744 -1.776 7.799 1.00 92.94 114 ARG A C 1
ATOM 876 O O . ARG A 1 114 ? -12.980 -2.224 6.679 1.00 92.94 114 ARG A O 1
ATOM 883 N N . ALA A 1 115 ? -13.348 -0.692 8.288 1.00 92.56 115 ALA A N 1
ATOM 884 C CA . ALA A 1 115 ? -14.336 0.078 7.534 1.00 92.56 115 ALA A CA 1
ATOM 885 C C . ALA A 1 115 ? -13.705 0.738 6.300 1.00 92.56 115 ALA A C 1
ATOM 887 O O . ALA A 1 115 ? -14.223 0.595 5.193 1.00 92.56 115 ALA A O 1
ATOM 888 N N . SER A 1 116 ? -12.541 1.374 6.458 1.00 88.81 116 SER A N 1
ATOM 889 C CA . SER A 1 116 ? -11.780 1.937 5.340 1.00 88.81 116 SER A CA 1
ATOM 890 C C . SER A 1 116 ? -11.402 0.861 4.328 1.00 88.81 116 SER A C 1
ATOM 892 O O . SER A 1 116 ? -11.530 1.086 3.126 1.00 88.81 116 SER A O 1
ATOM 894 N N . ARG A 1 117 ? -11.015 -0.340 4.781 1.00 88.12 117 ARG A N 1
ATOM 895 C CA . ARG A 1 117 ? -10.596 -1.432 3.895 1.00 88.12 117 ARG A CA 1
ATOM 896 C C . ARG A 1 117 ? -11.658 -1.831 2.874 1.00 88.12 117 ARG A C 1
ATOM 898 O O . ARG A 1 117 ? -11.292 -2.154 1.748 1.00 88.12 117 ARG A O 1
ATOM 905 N N . LEU A 1 118 ? -12.946 -1.738 3.215 1.00 87.25 118 LEU A N 1
ATOM 906 C CA . LEU A 1 118 ? -14.048 -1.993 2.277 1.00 87.25 118 LEU A CA 1
ATOM 907 C C . LEU A 1 118 ? -14.017 -1.058 1.057 1.00 87.25 118 LEU A C 1
ATOM 909 O O . LEU A 1 118 ? -14.353 -1.469 -0.055 1.00 87.25 118 LEU A O 1
ATOM 913 N N . HIS A 1 119 ? -13.585 0.189 1.254 1.00 82.62 119 HIS A N 1
ATOM 914 C CA . HIS A 1 119 ? -13.474 1.203 0.204 1.00 82.62 119 HIS A CA 1
ATOM 915 C C . HIS A 1 119 ? -12.147 1.135 -0.562 1.00 82.62 119 HIS A C 1
ATOM 917 O O . HIS A 1 119 ? -11.996 1.785 -1.595 1.00 82.62 119 HIS A O 1
ATOM 923 N N . LEU A 1 120 ? -11.195 0.332 -0.081 1.00 80.19 120 LEU A N 1
ATOM 924 C CA . LEU A 1 120 ? -9.860 0.174 -0.654 1.00 80.19 120 LEU A CA 1
ATOM 925 C C . LEU A 1 120 ? -9.723 -1.145 -1.439 1.00 80.19 120 LEU A C 1
ATOM 927 O O . LEU A 1 120 ? -8.671 -1.787 -1.429 1.00 80.19 120 LEU A O 1
ATOM 931 N N . THR A 1 121 ? -10.803 -1.560 -2.103 1.00 79.50 121 THR A N 1
ATOM 932 C CA . THR A 1 121 ? -10.891 -2.821 -2.861 1.00 79.50 121 THR A CA 1
ATOM 933 C C . THR A 1 121 ? -10.715 -2.647 -4.369 1.00 79.50 121 THR A C 1
ATOM 935 O O . THR A 1 121 ? -10.663 -3.639 -5.088 1.00 79.50 121 THR A O 1
ATOM 938 N N . TYR A 1 122 ? -10.577 -1.412 -4.863 1.00 76.75 122 TYR A N 1
ATOM 939 C CA . TYR A 1 122 ? -10.189 -1.116 -6.245 1.00 76.75 122 TYR A CA 1
ATOM 940 C C . TYR A 1 122 ? -9.556 0.280 -6.368 1.00 76.75 122 TYR A C 1
ATOM 942 O O . TYR A 1 122 ? -9.704 1.122 -5.476 1.00 76.75 122 TYR A O 1
ATOM 950 N N . VAL A 1 123 ? -8.885 0.543 -7.496 1.00 74.19 123 VAL A N 1
ATOM 951 C CA . VAL A 1 123 ? -8.511 1.892 -7.957 1.00 74.19 123 VAL A CA 1
ATOM 952 C C . VAL A 1 123 ? -8.688 2.013 -9.474 1.00 74.19 123 VAL A C 1
ATOM 954 O O . VAL A 1 123 ? -8.605 1.018 -10.189 1.00 74.19 123 VAL A O 1
ATOM 957 N N . ASN A 1 124 ? -8.911 3.233 -9.974 1.00 68.81 124 ASN A N 1
ATOM 958 C CA . ASN A 1 124 ? -9.155 3.492 -11.404 1.00 68.81 124 ASN A CA 1
ATOM 959 C C . ASN A 1 124 ? -8.255 4.591 -12.010 1.00 68.81 124 ASN A C 1
ATOM 961 O O . ASN A 1 124 ? -8.585 5.172 -13.036 1.00 68.81 124 ASN A O 1
ATOM 965 N N . PHE A 1 125 ? -7.153 4.959 -11.354 1.00 67.31 125 PHE A N 1
ATOM 966 C CA . PHE A 1 125 ? -6.345 6.110 -11.787 1.00 67.31 125 PHE A CA 1
ATOM 967 C C . PHE A 1 125 ? -5.026 5.740 -12.483 1.00 67.31 125 PHE A C 1
ATOM 969 O O . PHE A 1 125 ? -4.363 6.629 -13.013 1.00 67.31 125 PHE A O 1
ATOM 976 N N . PHE A 1 126 ? -4.635 4.461 -12.516 1.00 66.44 126 PHE A N 1
ATOM 977 C CA . PHE A 1 126 ? -3.475 4.013 -13.291 1.00 66.44 126 PHE A CA 1
ATOM 978 C C . PHE A 1 126 ? -3.913 3.531 -14.673 1.00 66.44 126 PHE A C 1
ATOM 980 O O . PHE A 1 126 ? -4.803 2.691 -14.782 1.00 66.44 126 PHE A O 1
ATOM 987 N N . SER A 1 127 ? -3.258 4.023 -15.728 1.00 64.44 127 SER A N 1
ATOM 988 C CA . SER A 1 127 ? -3.345 3.382 -17.039 1.00 64.44 127 SER A CA 1
ATOM 989 C C . SER A 1 127 ? -2.603 2.050 -16.962 1.00 64.44 127 SER A C 1
ATOM 991 O O . SER A 1 127 ? -1.386 2.039 -16.755 1.00 64.44 127 SER A O 1
ATOM 993 N N . TYR A 1 128 ? -3.305 0.938 -17.157 1.00 67.12 128 TYR A N 1
ATOM 994 C CA . TYR A 1 128 ? -2.698 -0.396 -17.223 1.00 67.12 128 TYR A CA 1
ATOM 995 C C . TYR A 1 128 ? -2.038 -0.689 -18.582 1.00 67.12 128 TYR A C 1
ATOM 997 O O . TYR A 1 128 ? -1.758 -1.839 -18.922 1.00 67.12 128 TYR A O 1
ATOM 1005 N N . ASP A 1 129 ? -1.774 0.368 -19.354 1.00 77.69 129 ASP A N 1
ATOM 1006 C CA . ASP A 1 129 ? -1.095 0.311 -20.637 1.00 77.69 129 ASP A CA 1
ATOM 1007 C C . ASP A 1 129 ? 0.266 -0.366 -20.478 1.00 77.69 129 ASP A C 1
ATOM 1009 O O . ASP A 1 129 ? 1.131 0.071 -19.712 1.00 77.69 129 ASP A O 1
ATOM 1013 N N . PHE A 1 130 ? 0.454 -1.427 -21.251 1.00 87.62 130 PHE A N 1
ATOM 1014 C CA . PHE A 1 130 ? 1.724 -2.109 -21.403 1.00 87.62 130 PHE A CA 1
ATOM 1015 C C . PHE A 1 130 ? 2.172 -2.026 -22.848 1.00 87.62 130 PHE A C 1
ATOM 1017 O O . PHE A 1 130 ? 1.390 -2.256 -23.772 1.00 87.62 130 PHE A O 1
ATOM 1024 N N . GLY A 1 131 ? 3.452 -1.741 -23.028 1.00 89.12 131 GLY A N 1
ATOM 1025 C CA . GLY A 1 131 ? 4.086 -1.802 -24.326 1.00 89.12 131 GLY A CA 1
ATOM 1026 C C . GLY A 1 131 ? 5.285 -0.884 -24.408 1.00 89.12 131 GLY A C 1
ATOM 1027 O O . GLY A 1 131 ? 5.512 -0.022 -23.553 1.00 89.12 131 GLY A O 1
ATOM 1028 N N . GLY A 1 132 ? 6.042 -1.078 -25.476 1.00 93.38 132 GLY A N 1
ATOM 1029 C CA . GLY A 1 132 ? 7.096 -0.172 -25.867 1.00 93.38 132 GLY A CA 1
ATOM 1030 C C . GLY A 1 132 ? 6.926 0.258 -27.312 1.00 93.38 132 GLY A C 1
ATOM 1031 O O . GLY A 1 132 ? 6.386 -0.472 -28.138 1.00 93.38 132 GLY A O 1
ATOM 1032 N N . SER A 1 133 ? 7.409 1.449 -27.626 1.00 96.44 133 SER A N 1
ATOM 1033 C CA . SER A 1 133 ? 7.576 1.893 -29.005 1.00 96.44 133 SER A CA 1
ATOM 1034 C C . SER A 1 133 ? 8.948 2.517 -29.151 1.00 96.44 133 SER A C 1
ATOM 1036 O O . SER A 1 133 ? 9.331 3.329 -28.307 1.00 96.44 133 SER A O 1
ATOM 1038 N N . ILE A 1 134 ? 9.643 2.182 -30.230 1.00 97.31 134 ILE A N 1
ATOM 1039 C CA . ILE A 1 134 ? 10.935 2.752 -30.594 1.00 97.31 134 ILE A CA 1
ATOM 1040 C C . ILE A 1 134 ? 10.821 3.404 -31.968 1.00 97.31 134 ILE A C 1
ATOM 1042 O O . ILE A 1 134 ? 10.202 2.879 -32.891 1.00 97.31 134 ILE A O 1
ATOM 1046 N N . THR A 1 135 ? 11.403 4.585 -32.082 1.00 96.44 135 THR A N 1
ATOM 1047 C CA . THR A 1 135 ? 11.618 5.309 -33.331 1.00 96.44 135 THR A CA 1
ATOM 1048 C C . THR A 1 135 ? 13.111 5.599 -33.463 1.00 96.44 135 THR A C 1
ATOM 1050 O O . THR A 1 135 ? 13.909 5.221 -32.602 1.00 96.44 135 THR A O 1
ATOM 1053 N N . LYS A 1 136 ? 13.506 6.300 -34.528 1.00 95.19 136 LYS A N 1
ATOM 1054 C CA . LYS A 1 136 ? 14.907 6.663 -34.743 1.00 95.19 136 LYS A CA 1
ATOM 1055 C C . LYS A 1 136 ? 15.498 7.466 -33.577 1.00 95.19 136 LYS A C 1
ATOM 1057 O O . LYS A 1 136 ? 16.652 7.210 -33.238 1.00 95.19 136 LYS A O 1
ATOM 1062 N N . ASP A 1 137 ? 14.709 8.363 -32.978 1.00 96.81 137 ASP A N 1
ATOM 1063 C CA . ASP A 1 137 ? 15.205 9.389 -32.046 1.00 96.81 137 ASP A CA 1
ATOM 1064 C C . ASP A 1 137 ? 14.545 9.325 -30.653 1.00 96.81 137 ASP A C 1
ATOM 1066 O O . ASP A 1 137 ? 15.020 9.938 -29.696 1.00 96.81 137 ASP A O 1
ATOM 1070 N N . TYR A 1 138 ? 13.463 8.552 -30.516 1.00 97.69 138 TYR A N 1
ATOM 1071 C CA . TYR A 1 138 ? 12.672 8.444 -29.290 1.00 97.69 138 TYR A CA 1
ATOM 1072 C C . TYR A 1 138 ? 12.216 7.012 -29.036 1.00 97.69 138 TYR A C 1
ATOM 1074 O O . TYR A 1 138 ? 11.786 6.325 -29.965 1.00 97.69 138 TYR A O 1
ATOM 1082 N N . ALA A 1 139 ? 12.217 6.596 -27.773 1.00 97.94 139 ALA A N 1
ATOM 1083 C CA . ALA A 1 139 ? 11.557 5.375 -27.344 1.00 97.94 139 ALA A CA 1
ATOM 1084 C C . ALA A 1 139 ? 10.774 5.583 -26.048 1.00 97.94 139 ALA A C 1
ATOM 1086 O O . ALA A 1 139 ? 11.118 6.424 -25.220 1.00 97.94 139 ALA A O 1
ATOM 1087 N N . THR A 1 140 ? 9.725 4.794 -25.844 1.00 97.44 140 THR A N 1
ATOM 1088 C CA . THR A 1 140 ? 9.013 4.735 -24.566 1.00 97.44 140 THR A CA 1
ATOM 1089 C C . THR A 1 140 ? 8.685 3.302 -24.213 1.00 97.44 140 THR A C 1
ATOM 1091 O O . THR A 1 140 ? 8.404 2.508 -25.104 1.00 97.44 140 THR A O 1
ATOM 1094 N N . VAL A 1 141 ? 8.729 2.990 -22.922 1.00 96.81 141 VAL A N 1
ATOM 1095 C CA . VAL A 1 141 ? 8.297 1.719 -22.341 1.00 96.81 141 VAL A CA 1
ATOM 1096 C C . VAL A 1 141 ? 7.365 2.038 -21.181 1.00 96.81 141 VAL A C 1
ATOM 1098 O O . VAL A 1 141 ? 7.642 2.945 -20.393 1.00 96.81 141 VAL A O 1
ATOM 1101 N N . LYS A 1 142 ? 6.254 1.312 -21.077 1.00 94.75 142 LYS A N 1
ATOM 1102 C CA . LYS A 1 142 ? 5.305 1.423 -19.968 1.00 94.75 142 LYS A CA 1
ATOM 1103 C C . LYS A 1 142 ? 4.863 0.048 -19.497 1.00 94.75 142 LYS A C 1
ATOM 1105 O O . LYS A 1 142 ? 4.732 -0.872 -20.306 1.00 94.75 142 LYS A O 1
ATOM 1110 N N . GLY A 1 143 ? 4.593 -0.074 -18.203 1.00 92.12 143 GLY A N 1
ATOM 1111 C CA . GLY A 1 143 ? 3.972 -1.268 -17.643 1.00 92.12 143 GLY A CA 1
ATOM 1112 C C . GLY A 1 143 ? 4.123 -1.361 -16.134 1.00 92.12 143 GLY A C 1
ATOM 1113 O O . GLY A 1 143 ? 4.349 -0.364 -15.451 1.00 92.12 143 GLY A O 1
ATOM 1114 N N . THR A 1 144 ? 3.998 -2.577 -15.616 1.00 89.69 144 THR A N 1
ATOM 1115 C CA . THR A 1 144 ? 4.149 -2.886 -14.194 1.00 89.69 144 THR A CA 1
ATOM 1116 C C . THR A 1 144 ? 5.461 -3.606 -13.944 1.00 89.69 144 THR A C 1
ATOM 1118 O O . THR A 1 144 ? 5.783 -4.562 -14.645 1.00 89.69 144 THR A O 1
ATOM 1121 N N . VAL A 1 145 ? 6.206 -3.175 -12.928 1.00 89.00 145 VAL A N 1
ATOM 1122 C CA . VAL A 1 145 ? 7.469 -3.819 -12.552 1.00 89.00 145 VAL A CA 1
ATOM 1123 C C . VAL A 1 145 ? 7.183 -5.060 -11.713 1.00 89.00 145 VAL A C 1
ATOM 1125 O O . VAL A 1 145 ? 6.600 -4.978 -10.631 1.00 89.00 145 VAL A O 1
ATOM 1128 N N . LYS A 1 146 ? 7.635 -6.214 -12.202 1.00 87.56 146 LYS A N 1
ATOM 1129 C CA . LYS A 1 146 ? 7.609 -7.495 -11.499 1.00 87.56 146 LYS A CA 1
ATOM 1130 C C . LYS A 1 146 ? 9.037 -7.967 -11.265 1.00 87.56 146 LYS A C 1
ATOM 1132 O O . LYS A 1 146 ? 9.788 -8.131 -12.219 1.00 87.56 146 LYS A O 1
ATOM 1137 N N . ILE A 1 147 ? 9.399 -8.238 -10.016 1.00 86.38 147 ILE A N 1
ATOM 1138 C CA . ILE A 1 147 ? 10.683 -8.872 -9.702 1.00 86.38 147 ILE A CA 1
ATOM 1139 C C . ILE A 1 147 ? 10.557 -10.374 -9.983 1.00 86.38 147 ILE A C 1
ATOM 1141 O O . ILE A 1 147 ? 9.588 -11.009 -9.564 1.00 86.38 147 ILE A O 1
ATOM 1145 N N . ILE A 1 148 ? 11.500 -10.939 -10.733 1.00 84.00 148 ILE A N 1
ATOM 1146 C CA . ILE A 1 148 ? 11.541 -12.378 -11.010 1.00 84.00 148 ILE A CA 1
ATOM 1147 C C . ILE A 1 148 ? 11.980 -13.104 -9.732 1.00 84.00 148 ILE A C 1
ATOM 1149 O O . ILE A 1 148 ? 12.906 -12.663 -9.057 1.00 84.00 148 ILE A O 1
ATOM 1153 N N . ASP A 1 149 ? 11.302 -14.204 -9.403 1.00 77.81 149 ASP A N 1
ATOM 1154 C CA . ASP A 1 149 ? 11.527 -15.029 -8.204 1.00 77.81 149 ASP A CA 1
ATOM 1155 C C . ASP A 1 149 ? 11.278 -14.338 -6.849 1.00 77.81 149 ASP A C 1
ATOM 1157 O O . ASP A 1 149 ? 11.549 -14.927 -5.803 1.00 77.81 149 ASP A O 1
ATOM 1161 N N . GLU A 1 150 ? 10.726 -13.122 -6.832 1.00 71.94 150 GLU A N 1
ATOM 1162 C CA . GLU A 1 150 ? 10.388 -12.404 -5.600 1.00 71.94 150 GLU A CA 1
ATOM 1163 C C . GLU A 1 150 ? 8.948 -11.871 -5.628 1.00 71.94 150 GLU A C 1
ATOM 1165 O O . GLU A 1 150 ? 8.326 -11.699 -6.680 1.00 71.94 150 GLU A O 1
ATOM 1170 N N . ARG A 1 151 ? 8.393 -11.594 -4.443 1.00 65.50 151 ARG A N 1
ATOM 1171 C CA . ARG A 1 151 ? 7.079 -10.959 -4.317 1.00 65.50 151 ARG A CA 1
ATOM 1172 C C . ARG A 1 151 ? 7.190 -9.471 -4.650 1.00 65.50 151 ARG A C 1
ATOM 1174 O O . ARG A 1 151 ? 8.116 -8.791 -4.221 1.00 65.50 151 ARG A O 1
ATOM 1181 N N . ILE A 1 152 ? 6.208 -8.950 -5.380 1.00 65.12 152 ILE A N 1
ATOM 1182 C CA . ILE A 1 152 ? 6.106 -7.515 -5.656 1.00 65.12 152 ILE A CA 1
ATOM 1183 C C . ILE A 1 152 ? 5.751 -6.801 -4.345 1.00 65.12 152 ILE A C 1
ATOM 1185 O O . ILE A 1 152 ? 4.746 -7.129 -3.717 1.00 65.12 152 ILE A O 1
ATOM 1189 N N . ALA A 1 153 ? 6.579 -5.838 -3.934 1.00 55.38 153 ALA A N 1
ATOM 1190 C CA . ALA A 1 153 ? 6.408 -5.106 -2.676 1.00 55.38 153 ALA A CA 1
ATOM 1191 C C . ALA A 1 153 ? 5.138 -4.233 -2.647 1.00 55.38 153 ALA A C 1
ATOM 1193 O O . ALA A 1 153 ? 4.592 -3.979 -1.576 1.00 55.38 153 ALA A O 1
ATOM 1194 N N . TYR A 1 154 ? 4.647 -3.805 -3.817 1.00 66.81 154 TYR A N 1
ATOM 1195 C CA . TYR A 1 154 ? 3.481 -2.934 -3.943 1.00 66.81 154 TYR A CA 1
ATOM 1196 C C . TYR A 1 154 ? 2.495 -3.471 -4.985 1.00 66.81 154 TYR A C 1
ATOM 1198 O O . TYR A 1 154 ? 2.912 -3.810 -6.093 1.00 66.81 154 TYR A O 1
ATOM 1206 N N . PRO A 1 155 ? 1.189 -3.515 -4.666 1.00 60.88 155 PRO A N 1
ATOM 1207 C CA . PRO A 1 155 ? 0.147 -4.089 -5.524 1.00 60.88 155 PRO A CA 1
ATOM 1208 C C . PRO A 1 155 ? 0.086 -3.432 -6.906 1.00 60.88 155 PRO A C 1
ATOM 1210 O O . PRO A 1 155 ? -0.240 -4.074 -7.901 1.00 60.88 155 PRO A O 1
ATOM 1213 N N . ILE A 1 156 ? 0.420 -2.142 -6.960 1.00 70.81 156 ILE A N 1
ATOM 1214 C CA . ILE A 1 156 ? 0.533 -1.372 -8.187 1.00 70.81 156 ILE A CA 1
ATOM 1215 C C . ILE A 1 156 ? 1.872 -0.671 -8.150 1.00 70.81 156 ILE A C 1
ATOM 1217 O O . ILE A 1 156 ? 2.120 0.162 -7.280 1.00 70.81 156 ILE A O 1
ATOM 1221 N N . ASN A 1 157 ? 2.715 -1.025 -9.106 1.00 81.19 157 ASN A N 1
ATOM 1222 C CA . ASN A 1 157 ? 4.015 -0.426 -9.311 1.00 81.19 157 ASN A CA 1
ATOM 1223 C C . ASN A 1 157 ? 4.170 -0.140 -10.806 1.00 81.19 157 ASN A C 1
ATOM 1225 O O . ASN A 1 157 ? 4.599 -1.008 -11.568 1.00 81.19 157 ASN A O 1
ATOM 1229 N N . ASN A 1 158 ? 3.701 1.031 -11.233 1.00 88.81 158 ASN A N 1
ATOM 1230 C CA . ASN A 1 158 ? 3.691 1.431 -12.633 1.00 88.81 158 ASN A CA 1
ATOM 1231 C C . ASN A 1 158 ? 4.977 2.178 -12.972 1.00 88.81 158 ASN A C 1
ATOM 1233 O O . ASN A 1 158 ? 5.407 3.058 -12.225 1.00 88.81 158 ASN A O 1
ATOM 1237 N N . VAL A 1 159 ? 5.557 1.848 -14.118 1.00 91.50 159 VAL A N 1
ATOM 1238 C CA . VAL A 1 159 ? 6.748 2.508 -14.629 1.00 91.50 159 VAL A CA 1
ATOM 1239 C C . VAL A 1 159 ? 6.485 3.101 -16.001 1.00 91.50 159 VAL A C 1
ATOM 1241 O O . VAL A 1 159 ? 5.805 2.510 -16.845 1.00 91.50 159 VAL A O 1
ATOM 1244 N N . VAL A 1 160 ? 7.065 4.274 -16.223 1.00 94.62 160 VAL A N 1
ATOM 1245 C CA . VAL A 1 160 ? 7.155 4.917 -17.526 1.00 94.62 160 VAL A CA 1
ATOM 1246 C C . VAL A 1 160 ? 8.610 5.278 -17.760 1.00 94.62 160 VAL A C 1
ATOM 1248 O O . VAL A 1 160 ? 9.192 6.070 -17.020 1.00 94.62 160 VAL A O 1
ATOM 1251 N N . VAL A 1 161 ? 9.172 4.722 -18.826 1.00 96.69 161 VAL A N 1
ATOM 1252 C CA . VAL A 1 161 ? 10.511 5.046 -19.303 1.00 96.69 161 VAL A CA 1
ATOM 1253 C C . VAL A 1 161 ? 10.389 5.789 -20.625 1.00 96.69 161 VAL A C 1
ATOM 1255 O O . VAL A 1 161 ? 9.591 5.413 -21.492 1.00 96.69 161 VAL A O 1
ATOM 1258 N N . LYS A 1 162 ? 11.156 6.866 -20.779 1.00 98.12 162 LYS A N 1
ATOM 1259 C CA . LYS A 1 162 ? 11.266 7.622 -22.032 1.00 98.12 162 LYS A CA 1
ATOM 1260 C C . LYS A 1 162 ? 12.731 7.814 -22.362 1.00 98.12 162 LYS A C 1
ATOM 1262 O O . LYS A 1 162 ? 13.461 8.328 -21.531 1.00 98.12 162 LYS A O 1
ATOM 1267 N N . CYS A 1 163 ? 13.149 7.426 -23.554 1.00 98.31 163 CYS A N 1
ATOM 1268 C CA . CYS A 1 163 ? 14.527 7.532 -24.007 1.00 98.31 163 CYS A CA 1
ATOM 1269 C C . CYS A 1 163 ? 14.626 8.502 -25.182 1.00 98.31 163 CYS A C 1
ATOM 1271 O O . CYS A 1 163 ? 13.788 8.471 -26.084 1.00 98.31 163 CYS A O 1
ATOM 1273 N N . PHE A 1 164 ? 15.667 9.329 -25.170 1.00 98.19 164 PHE A N 1
ATOM 1274 C CA . PHE A 1 164 ? 15.954 10.357 -26.163 1.00 98.19 164 PHE A CA 1
ATOM 1275 C C . PHE A 1 164 ? 17.349 10.107 -26.729 1.00 98.19 164 PHE A C 1
ATOM 1277 O O . PHE A 1 164 ? 18.345 10.176 -26.004 1.00 98.19 164 PHE A O 1
ATOM 1284 N N . ARG A 1 165 ? 17.431 9.780 -28.022 1.00 97.19 165 ARG A N 1
ATOM 1285 C CA . ARG A 1 165 ? 18.694 9.372 -28.650 1.00 97.19 165 ARG A CA 1
ATOM 1286 C C . ARG A 1 165 ? 19.687 10.524 -28.747 1.00 97.19 165 ARG A C 1
ATOM 1288 O O . ARG A 1 165 ? 20.832 10.365 -28.328 1.00 97.19 165 ARG A O 1
ATOM 1295 N N . ASP A 1 166 ? 19.240 11.669 -29.257 1.00 96.12 166 ASP A N 1
ATOM 1296 C CA . ASP A 1 166 ? 20.095 12.842 -29.493 1.00 96.12 166 ASP A CA 1
ATOM 1297 C C . ASP A 1 166 ? 20.694 13.385 -28.192 1.00 96.12 166 ASP A C 1
ATOM 1299 O O . ASP A 1 166 ? 21.834 13.845 -28.161 1.00 96.12 166 ASP A O 1
ATOM 1303 N N . GLU A 1 167 ? 19.951 13.261 -27.094 1.00 96.75 167 GLU A N 1
ATOM 1304 C CA . GLU A 1 167 ? 20.384 13.693 -25.765 1.00 96.75 167 GLU A CA 1
ATOM 1305 C C . GLU A 1 167 ? 21.107 12.574 -24.987 1.00 96.75 167 GLU A C 1
ATOM 1307 O O . GLU A 1 167 ? 21.692 12.819 -23.933 1.00 96.75 167 GLU A O 1
ATOM 1312 N N . SER A 1 168 ? 21.118 11.346 -25.523 1.00 96.94 168 SER A N 1
ATOM 1313 C CA . SER A 1 168 ? 21.789 10.164 -24.965 1.00 96.94 168 SER A CA 1
ATOM 1314 C C . SER A 1 168 ? 21.368 9.789 -23.533 1.00 96.94 168 SER A C 1
ATOM 1316 O O . SER A 1 168 ? 22.169 9.217 -22.783 1.00 96.94 168 SER A O 1
ATOM 1318 N N . TYR A 1 169 ? 20.102 10.029 -23.163 1.00 97.50 169 TYR A N 1
ATOM 1319 C CA . TYR A 1 169 ? 19.539 9.559 -21.893 1.00 97.50 169 TYR A CA 1
ATOM 1320 C C . TYR A 1 169 ? 18.137 8.940 -21.977 1.00 97.50 169 TYR A C 1
ATOM 1322 O O . TYR A 1 169 ? 17.390 9.140 -22.932 1.00 97.50 169 TYR A O 1
ATOM 1330 N N . CYS A 1 170 ? 17.767 8.220 -20.918 1.00 97.94 170 CYS A N 1
ATOM 1331 C CA . CYS A 1 170 ? 16.398 7.855 -20.587 1.00 97.94 170 CYS A CA 1
ATOM 1332 C C . CYS A 1 170 ? 15.970 8.491 -19.260 1.00 97.94 170 CYS A C 1
ATOM 1334 O O . CYS A 1 170 ? 16.761 8.543 -18.319 1.00 97.94 170 CYS A O 1
ATOM 1336 N N . THR A 1 171 ? 14.721 8.943 -19.167 1.00 97.25 171 THR A N 1
ATOM 1337 C CA . THR A 1 171 ? 14.050 9.188 -17.889 1.00 97.25 171 THR A CA 1
ATOM 1338 C C . THR A 1 171 ? 13.329 7.929 -17.448 1.00 97.25 171 THR A C 1
ATOM 1340 O O . THR A 1 171 ? 12.690 7.250 -18.255 1.00 97.25 171 THR A O 1
ATOM 1343 N N . TYR A 1 172 ? 13.428 7.627 -16.163 1.00 94.81 172 TYR A N 1
ATOM 1344 C CA . TYR A 1 172 ? 12.780 6.501 -15.517 1.00 94.81 172 TYR A CA 1
ATOM 1345 C C . TYR A 1 172 ? 11.895 7.037 -14.405 1.00 94.81 172 TYR A C 1
ATOM 1347 O O . TYR A 1 172 ? 12.395 7.623 -13.449 1.00 94.81 172 TYR A O 1
ATOM 1355 N N . ARG A 1 173 ? 10.582 6.837 -14.520 1.00 92.81 173 ARG A N 1
ATOM 1356 C CA . ARG A 1 173 ? 9.637 7.230 -13.479 1.00 92.81 173 ARG A CA 1
ATOM 1357 C C . ARG A 1 173 ? 8.836 6.031 -13.020 1.00 92.81 173 ARG A C 1
ATOM 1359 O O . ARG A 1 173 ? 8.122 5.427 -13.816 1.00 92.81 173 ARG A O 1
ATOM 1366 N N . GLN A 1 174 ? 8.901 5.756 -11.726 1.00 89.88 174 GLN A N 1
ATOM 1367 C CA . GLN A 1 174 ? 8.170 4.687 -11.068 1.00 89.88 174 GLN A CA 1
ATOM 1368 C C . GLN A 1 174 ? 7.221 5.269 -10.026 1.00 89.88 174 GLN A C 1
ATOM 1370 O O . GLN A 1 174 ? 7.621 6.061 -9.171 1.00 89.88 174 GLN A O 1
ATOM 1375 N N . VAL A 1 175 ? 5.957 4.869 -10.092 1.00 87.50 175 VAL A N 1
ATOM 1376 C CA . VAL A 1 175 ? 4.916 5.270 -9.149 1.00 87.50 175 VAL A CA 1
ATOM 1377 C C . VAL A 1 175 ? 4.316 4.019 -8.528 1.00 87.50 175 VAL A C 1
ATOM 1379 O O . VAL A 1 175 ? 3.881 3.115 -9.244 1.00 87.50 175 VAL A O 1
ATOM 1382 N N . ALA A 1 176 ? 4.256 3.987 -7.200 1.00 84.75 176 ALA A N 1
ATOM 1383 C CA . ALA A 1 176 ? 3.634 2.902 -6.461 1.00 84.75 176 ALA A CA 1
ATOM 1384 C C . ALA A 1 176 ? 2.377 3.363 -5.725 1.00 84.75 176 ALA A C 1
ATOM 1386 O O . ALA A 1 176 ? 2.302 4.482 -5.209 1.00 84.75 176 ALA A O 1
ATOM 1387 N N . LEU A 1 177 ? 1.402 2.459 -5.655 1.00 81.62 177 LEU A N 1
ATOM 1388 C CA . LEU A 1 177 ? 0.301 2.541 -4.708 1.00 81.62 177 LEU A CA 1
ATOM 1389 C C . LEU A 1 177 ? 0.690 1.806 -3.431 1.00 81.62 177 LEU A C 1
ATOM 1391 O O . LEU A 1 177 ? 0.834 0.583 -3.433 1.00 81.62 177 LEU A O 1
ATOM 1395 N N . MET A 1 178 ? 0.788 2.542 -2.333 1.00 78.38 178 MET A N 1
ATOM 1396 C CA . MET A 1 178 ? 0.888 1.965 -1.003 1.00 78.38 178 MET A CA 1
ATOM 1397 C C . MET A 1 178 ? -0.507 1.790 -0.411 1.00 78.38 178 MET A C 1
ATOM 1399 O O . MET A 1 178 ? -1.317 2.723 -0.382 1.00 78.38 178 MET A O 1
ATOM 1403 N N . LEU A 1 179 ? -0.773 0.572 0.054 1.00 76.25 179 LEU A N 1
ATOM 1404 C CA . LEU A 1 179 ? -1.954 0.253 0.846 1.00 76.25 179 LEU A CA 1
ATOM 1405 C C . LEU A 1 179 ? -1.675 0.603 2.310 1.00 76.25 179 LEU A C 1
ATOM 1407 O O . LEU A 1 179 ? -0.543 0.404 2.759 1.00 76.25 179 LEU A O 1
ATOM 1411 N N . PRO A 1 180 ? -2.679 1.081 3.060 1.00 76.12 180 PRO A N 1
ATOM 1412 C CA . PRO A 1 180 ? -2.516 1.275 4.488 1.00 76.12 180 PRO A CA 1
ATOM 1413 C C . PRO A 1 180 ? -2.320 -0.076 5.182 1.00 76.12 180 PRO A C 1
ATOM 1415 O O . PRO A 1 180 ? -3.007 -1.059 4.888 1.00 76.12 180 PRO A O 1
ATOM 1418 N N . ASP A 1 181 ? -1.364 -0.100 6.101 1.00 77.12 181 ASP A N 1
ATOM 1419 C CA . ASP A 1 181 ? -1.142 -1.207 7.025 1.00 77.12 181 ASP A CA 1
ATOM 1420 C C . ASP A 1 181 ? -2.066 -1.074 8.246 1.00 77.12 181 ASP A C 1
ATOM 1422 O O . ASP A 1 181 ? -2.455 0.041 8.614 1.00 77.12 181 ASP A O 1
ATOM 1426 N N . GLU A 1 182 ? -2.401 -2.193 8.899 1.00 77.88 182 GLU A N 1
ATOM 1427 C CA . GLU A 1 182 ? -3.235 -2.165 10.113 1.00 77.88 182 GLU A CA 1
ATOM 1428 C C . GLU A 1 182 ? -2.571 -1.336 11.214 1.00 77.88 182 GLU A C 1
ATOM 1430 O O . GLU A 1 182 ? -3.273 -0.655 11.946 1.00 77.88 182 GLU A O 1
ATOM 1435 N N . ASN A 1 183 ? -1.239 -1.288 11.286 1.00 72.56 183 ASN A N 1
ATOM 1436 C CA . ASN A 1 183 ? -0.519 -0.486 12.279 1.00 72.56 183 ASN A CA 1
ATOM 1437 C C . ASN A 1 183 ? -0.120 0.910 11.770 1.00 72.56 183 ASN A C 1
ATOM 1439 O O . ASN A 1 183 ? 0.611 1.636 12.450 1.00 72.56 183 ASN A O 1
ATOM 1443 N N . SER A 1 184 ? -0.575 1.310 10.577 1.00 71.81 184 SER A N 1
ATOM 1444 C CA . SER A 1 184 ? -0.344 2.663 10.075 1.00 71.81 184 SER A CA 1
ATOM 1445 C C . SER A 1 184 ? -1.320 3.658 10.704 1.00 71.81 184 SER A C 1
ATOM 1447 O O . SER A 1 184 ? -2.509 3.385 10.857 1.00 71.81 184 SER A O 1
ATOM 1449 N N . TRP A 1 185 ? -0.847 4.863 11.015 1.00 68.88 185 TRP A N 1
ATOM 1450 C CA . TRP A 1 185 ? -1.707 5.980 11.434 1.00 68.88 185 TRP A CA 1
ATOM 1451 C C . TRP A 1 185 ? -2.470 6.615 10.262 1.00 68.88 185 TRP A C 1
ATOM 1453 O O . TRP A 1 185 ? -3.388 7.397 10.495 1.00 68.88 185 TRP A O 1
ATOM 1463 N N . ALA A 1 186 ? -2.128 6.278 9.013 1.00 68.69 186 ALA A N 1
ATOM 1464 C CA . ALA A 1 186 ? -2.868 6.690 7.826 1.00 68.69 186 ALA A CA 1
ATOM 1465 C C . ALA A 1 186 ? -3.678 5.509 7.275 1.00 68.69 186 ALA A C 1
ATOM 1467 O O . ALA A 1 186 ? -3.123 4.472 6.926 1.00 68.69 186 ALA A O 1
ATOM 1468 N N . GLN A 1 187 ? -4.996 5.689 7.172 1.00 73.62 187 GLN A N 1
ATOM 1469 C CA . GLN A 1 187 ? -5.952 4.668 6.726 1.00 73.62 187 GLN A CA 1
ATOM 1470 C C . GLN A 1 187 ? -6.467 4.941 5.308 1.00 73.62 187 GLN A C 1
ATOM 1472 O O . GLN A 1 187 ? -7.658 4.850 5.016 1.00 73.62 187 GLN A O 1
ATOM 1477 N N . SER A 1 188 ? -5.555 5.327 4.417 1.00 74.94 188 SER A N 1
ATOM 1478 C CA . SER A 1 188 ? -5.849 5.705 3.038 1.00 74.94 188 SER A CA 1
ATOM 1479 C C . SER A 1 188 ? -4.784 5.186 2.077 1.00 74.94 188 SER A C 1
ATOM 1481 O O . SER A 1 188 ? -3.663 4.854 2.463 1.00 74.94 188 SER A O 1
ATOM 1483 N N . TYR A 1 189 ? -5.135 5.141 0.793 1.00 76.25 189 TYR A N 1
ATOM 1484 C CA . TYR A 1 189 ? -4.148 4.974 -0.262 1.00 76.25 189 TYR A CA 1
ATOM 1485 C C . TYR A 1 189 ? -3.142 6.119 -0.253 1.00 76.25 189 TYR A C 1
ATOM 1487 O O . TYR A 1 189 ? -3.519 7.288 -0.158 1.00 76.25 189 TYR A O 1
ATOM 1495 N N . SER A 1 190 ? -1.876 5.774 -0.453 1.00 78.00 190 SER A N 1
ATOM 1496 C CA . SER A 1 190 ? -0.831 6.748 -0.749 1.00 78.00 190 SER A CA 1
ATOM 1497 C C . SER A 1 190 ? -0.217 6.428 -2.101 1.00 78.00 190 SER A C 1
ATOM 1499 O O . SER A 1 190 ? 0.217 5.305 -2.349 1.00 78.00 190 SER A O 1
ATOM 1501 N N . VAL A 1 191 ? -0.202 7.418 -2.988 1.00 81.62 191 VAL A N 1
ATOM 1502 C CA . VAL A 1 191 ? 0.477 7.329 -4.282 1.00 81.62 191 VAL A CA 1
ATOM 1503 C C . VAL A 1 191 ? 1.811 8.030 -4.133 1.00 81.62 191 VAL A C 1
ATOM 1505 O O . VAL A 1 191 ? 1.845 9.231 -3.869 1.00 81.62 191 VAL A O 1
ATOM 1508 N N . LEU A 1 192 ? 2.899 7.285 -4.289 1.00 82.56 192 LEU A N 1
ATOM 1509 C CA . LEU A 1 192 ? 4.248 7.816 -4.143 1.00 82.56 192 LEU A CA 1
ATOM 1510 C C . LEU A 1 192 ? 5.034 7.612 -5.429 1.00 82.56 192 LEU A C 1
ATOM 1512 O O . LEU A 1 192 ? 4.964 6.556 -6.060 1.00 82.56 192 LEU A O 1
ATOM 1516 N N . THR A 1 193 ? 5.822 8.619 -5.794 1.00 86.31 193 THR A N 1
ATOM 1517 C CA . THR A 1 193 ? 6.900 8.441 -6.766 1.00 86.31 193 THR A CA 1
ATOM 1518 C C . THR A 1 193 ? 8.033 7.705 -6.057 1.00 86.31 193 THR A C 1
ATOM 1520 O O . THR A 1 193 ? 8.652 8.261 -5.154 1.00 86.31 193 THR A O 1
ATOM 1523 N N . VAL A 1 194 ? 8.266 6.448 -6.434 1.00 82.56 194 VAL A N 1
ATOM 1524 C CA . VAL A 1 194 ? 9.308 5.589 -5.842 1.00 82.56 194 VAL A CA 1
ATOM 1525 C C . VAL A 1 194 ? 10.672 5.886 -6.453 1.00 82.56 194 VAL A C 1
ATOM 1527 O O . VAL A 1 194 ? 11.681 5.840 -5.756 1.00 82.56 194 VAL A O 1
ATOM 1530 N N . ALA A 1 195 ? 10.693 6.220 -7.742 1.00 85.31 195 ALA A N 1
ATOM 1531 C CA . ALA A 1 195 ? 11.899 6.604 -8.454 1.00 85.31 195 ALA A CA 1
ATOM 1532 C C . ALA A 1 195 ? 11.573 7.637 -9.537 1.00 85.31 195 ALA A C 1
ATOM 1534 O O . ALA A 1 195 ? 10.538 7.551 -10.207 1.00 85.31 195 ALA A O 1
ATOM 1535 N N . ASP A 1 196 ? 12.472 8.602 -9.695 1.00 91.12 196 ASP A N 1
ATOM 1536 C CA . ASP A 1 196 ? 12.488 9.584 -10.779 1.00 91.12 196 ASP A CA 1
ATOM 1537 C C . ASP A 1 196 ? 13.958 9.842 -11.133 1.00 91.12 196 ASP A C 1
ATOM 1539 O O . ASP A 1 196 ? 14.657 10.613 -10.474 1.00 91.12 196 ASP A O 1
ATOM 1543 N N . GLU A 1 197 ? 14.464 9.070 -12.088 1.00 91.69 197 GLU A N 1
ATOM 1544 C CA . GLU A 1 197 ? 15.893 8.878 -12.324 1.00 91.69 197 GLU A CA 1
ATOM 1545 C C . GLU A 1 197 ? 16.265 9.119 -13.790 1.00 91.69 197 GLU A C 1
ATOM 1547 O O . GLU A 1 197 ? 15.451 8.982 -14.708 1.00 91.69 197 GLU A O 1
ATOM 1552 N N . TYR A 1 198 ? 17.543 9.431 -14.010 1.00 95.19 198 TYR A N 1
ATOM 1553 C CA . TYR A 1 198 ? 18.127 9.584 -15.337 1.00 95.19 198 TYR A CA 1
ATOM 1554 C C . TYR A 1 198 ? 19.140 8.471 -15.593 1.00 95.19 198 TYR A C 1
ATOM 1556 O O . TYR A 1 198 ? 20.032 8.208 -14.781 1.00 95.19 198 TYR A O 1
ATOM 1564 N N . TYR A 1 199 ? 19.046 7.873 -16.774 1.00 96.69 199 TYR A N 1
ATOM 1565 C CA . TYR A 1 199 ? 19.925 6.809 -17.239 1.00 96.69 199 TYR A CA 1
ATOM 1566 C C . TYR A 1 199 ? 20.656 7.256 -18.496 1.00 96.69 199 TYR A C 1
ATOM 1568 O O . TYR A 1 199 ? 20.037 7.761 -19.423 1.00 96.69 199 TYR A O 1
ATOM 1576 N N . LYS A 1 200 ? 21.968 7.058 -18.556 1.00 97.56 200 LYS A N 1
ATOM 1577 C CA . LYS A 1 200 ? 22.779 7.272 -19.748 1.00 97.56 200 LYS A CA 1
ATOM 1578 C C . LYS A 1 200 ? 22.624 6.084 -20.690 1.00 97.56 200 LYS A C 1
ATOM 1580 O O . LYS A 1 200 ? 22.865 4.943 -20.293 1.00 97.56 200 LYS A O 1
ATOM 1585 N N . ILE A 1 201 ? 22.295 6.357 -21.947 1.00 98.00 201 ILE A N 1
ATOM 1586 C CA . ILE A 1 201 ? 22.224 5.330 -22.989 1.00 98.00 201 ILE A CA 1
ATOM 1587 C C . ILE A 1 201 ? 23.642 4.851 -23.317 1.00 98.00 201 ILE A C 1
ATOM 1589 O O . ILE A 1 201 ? 24.530 5.651 -23.620 1.00 98.00 201 ILE A O 1
ATOM 1593 N N . THR A 1 202 ? 23.863 3.539 -23.253 1.00 97.38 202 THR A N 1
ATOM 1594 C CA . THR A 1 202 ? 25.127 2.893 -23.646 1.00 97.38 202 THR A CA 1
ATOM 1595 C C . THR A 1 202 ? 25.014 2.190 -24.991 1.00 97.38 202 THR A C 1
ATOM 1597 O O . THR A 1 202 ? 26.025 2.028 -25.674 1.00 97.38 202 THR A O 1
ATOM 1600 N N . ARG A 1 203 ? 23.795 1.815 -25.394 1.00 97.69 203 ARG A N 1
ATOM 1601 C CA . ARG A 1 203 ? 23.494 1.213 -26.693 1.00 97.69 203 ARG A CA 1
ATOM 1602 C C . ARG A 1 203 ? 22.104 1.626 -27.165 1.00 97.69 203 ARG A C 1
ATOM 1604 O O . ARG A 1 203 ? 21.161 1.596 -26.379 1.00 97.69 203 ARG A O 1
ATOM 1611 N N . TRP A 1 204 ? 21.985 1.971 -28.447 1.00 98.00 204 TRP A N 1
ATOM 1612 C CA . TRP A 1 204 ? 20.710 2.213 -29.124 1.00 98.00 204 TRP A CA 1
ATOM 1613 C C . TRP A 1 204 ? 20.785 1.701 -30.558 1.00 98.00 204 TRP A C 1
ATOM 1615 O O . TRP A 1 204 ? 21.389 2.336 -31.426 1.00 98.00 204 TRP A O 1
ATOM 1625 N N . ASP A 1 205 ? 20.103 0.590 -30.800 1.00 95.81 205 ASP A N 1
ATOM 1626 C CA . ASP A 1 205 ? 19.927 -0.014 -32.117 1.00 95.81 205 ASP A CA 1
ATOM 1627 C C . ASP A 1 205 ? 18.448 0.081 -32.535 1.00 95.81 205 ASP A C 1
ATOM 1629 O O . ASP A 1 205 ? 17.614 0.603 -31.798 1.00 95.81 205 ASP A O 1
ATOM 1633 N N . GLU A 1 206 ? 18.081 -0.435 -33.712 1.00 94.12 206 GLU A N 1
ATOM 1634 C CA . GLU A 1 206 ? 16.704 -0.336 -34.239 1.00 94.12 206 GLU A CA 1
ATOM 1635 C C . GLU A 1 206 ? 15.637 -0.970 -33.333 1.00 94.12 206 GLU A C 1
ATOM 1637 O O . GLU A 1 206 ? 14.473 -0.580 -33.375 1.00 94.12 206 GLU A O 1
ATOM 1642 N N . LYS A 1 207 ? 16.032 -1.959 -32.525 1.00 96.44 207 LYS A N 1
ATOM 1643 C CA . LYS A 1 207 ? 15.131 -2.779 -31.704 1.00 96.44 207 LYS A CA 1
ATOM 1644 C C . LYS A 1 207 ? 15.570 -2.896 -30.251 1.00 96.44 207 LYS A C 1
ATOM 1646 O O . LYS A 1 207 ? 14.875 -3.543 -29.474 1.00 96.44 207 LYS A O 1
ATOM 1651 N N . GLN A 1 208 ? 16.713 -2.317 -29.880 1.00 97.25 208 GLN A N 1
ATOM 1652 C CA . GLN A 1 208 ? 17.295 -2.512 -28.557 1.00 97.25 208 GLN A CA 1
ATOM 1653 C C . GLN A 1 208 ? 17.841 -1.213 -27.977 1.00 97.25 208 GLN A C 1
ATOM 1655 O O . GLN A 1 208 ? 18.523 -0.459 -28.668 1.00 97.25 208 GLN A O 1
ATOM 1660 N N . ILE A 1 209 ? 17.586 -0.995 -26.688 1.00 98.06 209 ILE A N 1
ATOM 1661 C CA . ILE A 1 209 ? 18.211 0.068 -25.901 1.00 98.06 209 ILE A CA 1
ATOM 1662 C C . ILE A 1 209 ? 18.779 -0.542 -24.624 1.00 98.06 209 ILE A C 1
ATOM 1664 O O . ILE A 1 209 ? 18.062 -1.231 -23.904 1.00 98.06 209 ILE A O 1
ATOM 1668 N N . ASP A 1 210 ? 20.039 -0.235 -24.324 1.00 98.25 210 ASP A N 1
ATOM 1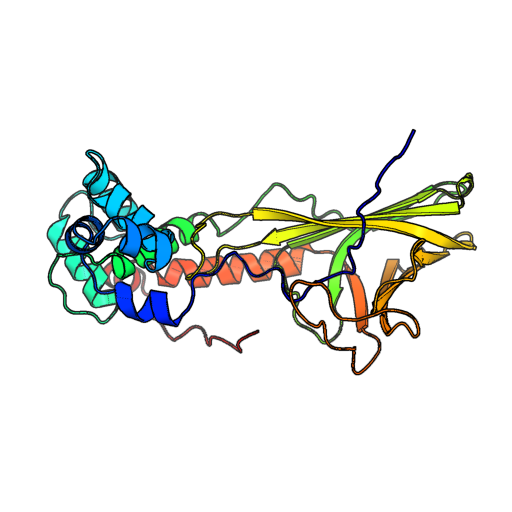669 C CA . ASP A 1 210 ? 20.636 -0.490 -23.015 1.00 98.25 210 ASP A CA 1
ATOM 1670 C C . ASP A 1 210 ? 21.059 0.844 -22.390 1.00 98.25 210 ASP A C 1
ATOM 1672 O O . ASP A 1 210 ? 21.617 1.721 -23.063 1.00 98.25 210 ASP A O 1
ATOM 1676 N N . ALA A 1 211 ? 20.789 1.011 -21.097 1.00 97.56 211 ALA A N 1
ATOM 1677 C CA . ALA A 1 211 ? 21.120 2.229 -20.371 1.00 97.56 211 ALA A CA 1
ATOM 1678 C C . ALA A 1 211 ? 21.552 1.935 -18.930 1.00 97.56 211 ALA A C 1
ATOM 1680 O O . ALA A 1 211 ? 21.102 0.976 -18.305 1.00 97.56 211 ALA A O 1
ATOM 1681 N N . VAL A 1 212 ? 22.432 2.774 -18.394 1.00 95.25 212 VAL A N 1
ATOM 1682 C CA . VAL A 1 212 ? 22.971 2.675 -17.026 1.00 95.25 212 VAL A CA 1
ATOM 1683 C C . VAL A 1 212 ? 22.700 3.973 -16.264 1.00 95.25 212 VAL A C 1
ATOM 1685 O O . VAL A 1 212 ? 22.529 5.002 -16.911 1.00 95.25 212 VAL A O 1
ATOM 1688 N N . PRO A 1 213 ? 22.667 3.991 -14.924 1.00 91.25 213 PRO A N 1
ATOM 1689 C CA . PRO A 1 213 ? 22.371 5.206 -14.170 1.00 91.25 213 PRO A CA 1
ATOM 1690 C C . PRO A 1 213 ? 23.423 6.289 -14.439 1.00 91.25 213 PRO A C 1
ATOM 1692 O O . PRO A 1 213 ? 24.609 5.976 -14.579 1.00 91.25 213 PRO A O 1
ATOM 1695 N N . TYR A 1 214 ? 23.016 7.563 -14.497 1.00 85.31 214 TYR A N 1
ATOM 1696 C CA . TYR A 1 214 ? 23.976 8.677 -14.582 1.00 85.31 214 TYR A CA 1
ATOM 1697 C C . TYR A 1 214 ? 24.866 8.757 -13.339 1.00 85.31 214 TYR A C 1
ATOM 1699 O O . TYR A 1 214 ? 26.068 9.002 -13.445 1.00 85.31 214 TYR A O 1
ATOM 1707 N N . GLU A 1 215 ? 24.270 8.539 -12.168 1.00 78.75 215 GLU A N 1
ATOM 1708 C CA . GLU A 1 215 ? 24.958 8.552 -10.884 1.00 78.75 215 GLU A CA 1
ATOM 1709 C C . GLU A 1 215 ? 25.168 7.115 -10.401 1.00 78.75 215 GLU A C 1
ATOM 1711 O O . GLU A 1 215 ? 24.224 6.382 -10.121 1.00 78.75 215 GLU A O 1
ATOM 1716 N N . ASN A 1 216 ? 26.433 6.702 -10.320 1.00 72.12 216 ASN A N 1
ATOM 1717 C CA . ASN A 1 216 ? 26.834 5.352 -9.922 1.00 72.12 216 ASN A CA 1
ATOM 1718 C C . ASN A 1 216 ? 27.456 5.335 -8.510 1.00 72.12 216 ASN A C 1
ATOM 1720 O O . ASN A 1 216 ? 28.470 4.684 -8.258 1.00 72.12 216 ASN A O 1
ATOM 1724 N N . THR A 1 217 ? 26.899 6.127 -7.597 1.00 71.25 217 THR A N 1
ATOM 1725 C CA . THR A 1 217 ? 27.383 6.271 -6.210 1.00 71.25 2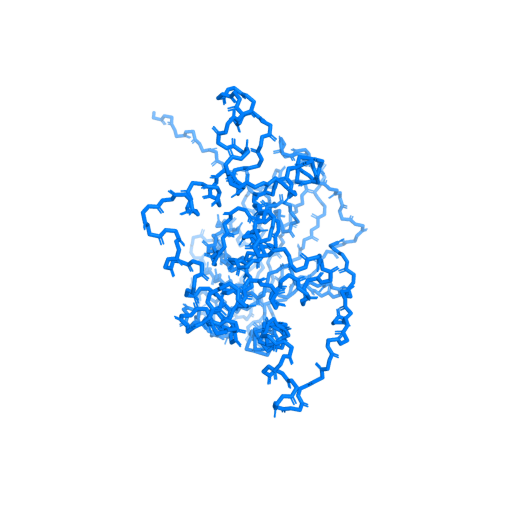17 THR A CA 1
ATOM 1726 C C . THR A 1 217 ? 26.606 5.401 -5.222 1.00 71.25 217 THR A C 1
ATOM 1728 O O . THR A 1 217 ? 27.067 5.154 -4.112 1.00 71.25 217 THR A O 1
ATOM 1731 N N . ALA A 1 218 ? 25.452 4.889 -5.645 1.00 77.06 218 ALA A N 1
ATOM 1732 C CA . ALA A 1 218 ? 24.594 3.991 -4.889 1.00 77.06 218 ALA A CA 1
ATOM 1733 C C . ALA A 1 218 ? 25.267 2.642 -4.574 1.00 77.06 218 ALA A C 1
ATOM 1735 O O . ALA A 1 218 ? 26.004 2.111 -5.404 1.00 77.06 218 ALA A O 1
ATOM 1736 N N . CYS A 1 219 ? 24.956 2.031 -3.423 1.00 82.69 219 CYS A N 1
ATOM 1737 C CA . CYS A 1 219 ? 25.393 0.664 -3.077 1.00 82.69 219 CYS A CA 1
ATOM 1738 C C . CYS A 1 219 ? 24.883 -0.407 -4.053 1.00 82.69 219 CYS A C 1
ATOM 1740 O O . CYS A 1 219 ? 25.521 -1.447 -4.235 1.00 82.69 219 CYS A O 1
ATOM 1742 N N . ARG A 1 220 ? 23.748 -0.155 -4.705 1.00 86.06 220 ARG A N 1
ATOM 1743 C CA . ARG A 1 220 ? 23.182 -1.006 -5.752 1.00 86.06 220 ARG A CA 1
ATOM 1744 C C . ARG A 1 220 ? 22.899 -0.163 -6.985 1.00 86.06 220 ARG A C 1
ATOM 1746 O O . ARG A 1 220 ? 22.525 0.996 -6.856 1.00 86.06 220 ARG A O 1
ATOM 1753 N N . THR A 1 221 ? 23.056 -0.742 -8.164 1.00 88.44 221 THR A N 1
ATOM 1754 C CA . THR A 1 221 ? 22.865 -0.056 -9.443 1.00 88.44 221 THR A CA 1
ATOM 1755 C C . THR A 1 221 ? 21.918 -0.840 -10.315 1.00 88.44 221 THR A C 1
ATOM 1757 O O . THR A 1 221 ? 21.998 -2.066 -10.369 1.00 88.44 221 THR A O 1
ATOM 1760 N N . ASN A 1 222 ? 21.035 -0.131 -11.007 1.00 89.88 222 ASN A N 1
ATOM 1761 C CA . ASN A 1 222 ? 20.064 -0.732 -11.906 1.00 89.88 222 ASN A CA 1
ATOM 1762 C C . ASN A 1 222 ? 20.506 -0.470 -13.339 1.00 89.88 222 ASN A C 1
ATOM 1764 O O . ASN A 1 222 ? 20.798 0.661 -13.690 1.00 89.88 222 ASN A O 1
ATOM 1768 N N . GLN A 1 223 ? 20.583 -1.494 -14.174 1.00 94.75 223 GLN A N 1
ATOM 1769 C CA . GLN A 1 223 ? 20.759 -1.337 -15.614 1.00 94.75 223 GLN A CA 1
ATOM 1770 C C . GLN A 1 223 ? 19.418 -1.573 -16.302 1.00 94.75 223 GLN A C 1
ATOM 1772 O O . GLN A 1 223 ? 18.710 -2.514 -15.953 1.00 94.75 223 GLN A O 1
ATOM 1777 N N . LEU A 1 224 ? 19.100 -0.759 -17.302 1.00 97.44 224 LEU A N 1
ATOM 1778 C CA . LEU A 1 224 ? 17.936 -0.939 -18.160 1.00 97.44 224 LEU A CA 1
ATOM 1779 C C . LEU A 1 224 ? 18.346 -1.683 -19.431 1.00 97.44 224 LEU A C 1
ATOM 1781 O O . LEU A 1 224 ? 19.383 -1.372 -20.022 1.00 97.44 224 LEU A O 1
ATOM 1785 N N . SER A 1 225 ? 17.530 -2.649 -19.848 1.00 97.88 225 SER A N 1
ATOM 1786 C CA . SER A 1 225 ? 17.684 -3.351 -21.124 1.00 97.88 225 SER A CA 1
ATOM 1787 C C . SER A 1 225 ? 16.317 -3.581 -21.753 1.00 97.88 225 SER A C 1
ATOM 1789 O O . SER A 1 225 ? 15.447 -4.216 -21.155 1.00 97.88 225 SER A O 1
ATOM 1791 N N . PHE A 1 226 ? 16.114 -3.031 -22.945 1.00 98.31 226 PHE A N 1
ATOM 1792 C CA . PHE A 1 226 ? 14.833 -3.039 -23.638 1.00 98.31 226 PHE A CA 1
ATOM 1793 C C . PHE A 1 226 ? 14.983 -3.655 -25.017 1.00 98.31 226 PHE A C 1
ATOM 1795 O O . PHE A 1 226 ? 15.733 -3.132 -25.835 1.00 98.31 226 PHE A O 1
ATOM 1802 N N . ASN A 1 227 ? 14.229 -4.717 -25.287 1.00 97.81 227 ASN A N 1
ATOM 1803 C CA . ASN A 1 227 ? 14.084 -5.321 -26.602 1.00 97.81 227 ASN A CA 1
ATOM 1804 C C . ASN A 1 227 ? 12.650 -5.107 -27.108 1.00 97.81 227 ASN A C 1
ATOM 1806 O O . ASN A 1 227 ? 11.691 -5.697 -26.610 1.00 97.81 227 ASN A O 1
ATOM 1810 N N . PHE A 1 228 ? 12.510 -4.242 -28.109 1.00 97.31 228 PHE A N 1
ATOM 1811 C CA . PHE A 1 228 ? 11.228 -3.853 -28.696 1.00 97.31 228 PHE A CA 1
ATOM 1812 C C . PHE A 1 228 ? 10.693 -4.876 -29.707 1.00 97.31 228 PHE A C 1
ATOM 1814 O O . PHE A 1 228 ? 9.516 -4.822 -30.046 1.00 97.31 228 PHE A O 1
ATOM 1821 N N . GLU A 1 229 ? 11.518 -5.813 -30.184 1.00 96.56 229 GLU A N 1
ATOM 1822 C CA . GLU A 1 229 ? 11.060 -6.903 -31.056 1.00 96.56 229 GLU A CA 1
ATOM 1823 C C . GLU A 1 229 ? 10.354 -8.000 -30.258 1.00 96.56 229 GLU A C 1
ATOM 1825 O O . GLU A 1 229 ? 9.308 -8.492 -30.677 1.00 96.56 229 GLU A O 1
ATOM 1830 N N . THR A 1 230 ? 10.891 -8.353 -29.089 1.00 96.12 230 THR A N 1
ATOM 1831 C CA . THR A 1 230 ? 10.319 -9.393 -28.221 1.00 96.12 230 THR A CA 1
ATOM 1832 C C . THR A 1 230 ? 9.400 -8.841 -27.127 1.00 96.12 230 THR A C 1
ATOM 1834 O O . THR A 1 230 ? 8.753 -9.622 -26.434 1.00 96.12 230 THR A O 1
ATOM 1837 N N . ASN A 1 231 ? 9.289 -7.511 -26.990 1.00 95.44 231 ASN A N 1
ATOM 1838 C CA . ASN A 1 231 ? 8.633 -6.830 -25.862 1.00 95.44 231 ASN A CA 1
ATOM 1839 C C . ASN A 1 231 ? 9.186 -7.274 -24.499 1.00 95.44 231 ASN A C 1
ATOM 1841 O O . ASN A 1 231 ? 8.455 -7.434 -23.519 1.00 95.44 231 ASN A O 1
ATOM 1845 N N . GLU A 1 232 ? 10.498 -7.475 -24.448 1.00 96.56 232 GLU A N 1
ATOM 1846 C CA . GLU A 1 232 ? 11.212 -7.845 -23.238 1.00 96.56 232 GLU A CA 1
ATOM 1847 C C . GLU A 1 232 ? 11.903 -6.612 -22.666 1.00 96.56 232 GLU A C 1
ATOM 1849 O O . GLU A 1 232 ? 12.857 -6.079 -23.233 1.00 96.56 232 GLU A O 1
ATOM 1854 N N . PHE A 1 233 ? 11.398 -6.142 -21.530 1.00 97.00 233 PHE A N 1
ATOM 1855 C CA . PHE A 1 233 ? 11.888 -4.939 -20.876 1.00 97.00 233 PHE A CA 1
ATOM 1856 C C . PHE A 1 233 ? 12.339 -5.286 -19.464 1.00 97.00 233 PHE A C 1
ATOM 1858 O O . PHE A 1 233 ? 11.527 -5.711 -18.639 1.00 97.00 233 PHE A O 1
ATOM 1865 N N . PHE A 1 234 ? 13.626 -5.112 -19.188 1.00 96.50 234 PHE A N 1
ATOM 1866 C CA . PHE A 1 234 ? 14.242 -5.550 -17.947 1.00 96.50 234 PHE A CA 1
ATOM 1867 C C . PHE A 1 234 ? 14.948 -4.421 -17.206 1.00 96.50 234 PHE A C 1
ATOM 1869 O O . PHE A 1 234 ? 15.541 -3.518 -17.800 1.00 96.50 234 PHE A O 1
ATOM 1876 N N . GLU A 1 235 ? 14.940 -4.555 -15.885 1.00 94.19 235 GLU A N 1
ATOM 1877 C CA . GLU A 1 235 ? 15.776 -3.817 -14.950 1.00 94.19 235 GLU A CA 1
ATOM 1878 C C . GLU A 1 235 ? 16.665 -4.827 -14.227 1.00 94.19 235 GLU A C 1
ATOM 1880 O O . GLU A 1 235 ? 16.183 -5.810 -13.665 1.00 94.19 235 GLU A O 1
ATOM 1885 N N . ILE A 1 236 ? 17.973 -4.609 -14.242 1.00 93.50 236 ILE A N 1
ATOM 1886 C CA . ILE A 1 236 ? 18.940 -5.530 -13.649 1.00 93.50 236 ILE A CA 1
ATOM 1887 C C . ILE A 1 236 ? 19.666 -4.799 -12.531 1.00 93.50 236 ILE A C 1
ATOM 1889 O O . ILE A 1 236 ? 20.557 -3.991 -12.791 1.00 93.50 236 ILE A O 1
ATOM 1893 N N . ALA A 1 237 ? 19.305 -5.111 -11.292 1.00 91.31 237 ALA A N 1
ATOM 1894 C CA . ALA A 1 237 ? 19.940 -4.570 -10.103 1.00 91.31 237 ALA A CA 1
ATOM 1895 C C . ALA A 1 237 ? 21.175 -5.398 -9.717 1.00 91.31 237 ALA A C 1
ATOM 1897 O O . ALA A 1 237 ? 21.115 -6.628 -9.603 1.00 91.31 237 ALA A O 1
ATOM 1898 N N . ARG A 1 238 ? 22.308 -4.732 -9.484 1.00 90.88 238 ARG A N 1
ATOM 1899 C CA . ARG A 1 238 ? 23.583 -5.341 -9.073 1.00 90.88 238 ARG A CA 1
ATOM 1900 C C . ARG A 1 238 ? 24.185 -4.581 -7.901 1.00 90.88 238 ARG A C 1
ATOM 1902 O O . ARG A 1 238 ? 23.927 -3.396 -7.730 1.00 90.88 238 ARG A O 1
ATOM 1909 N N . ASN A 1 239 ? 25.017 -5.248 -7.104 1.00 89.00 239 ASN A N 1
ATOM 1910 C CA . ASN A 1 239 ? 25.832 -4.542 -6.117 1.00 89.00 239 ASN A CA 1
ATOM 1911 C C . ASN A 1 239 ? 26.879 -3.688 -6.827 1.00 89.00 239 ASN A C 1
ATOM 1913 O O . ASN A 1 239 ? 27.547 -4.154 -7.752 1.00 89.00 239 ASN A O 1
ATOM 1917 N N . ASN A 1 240 ? 27.055 -2.470 -6.343 1.00 84.75 240 ASN A N 1
ATOM 1918 C CA . ASN A 1 240 ? 28.111 -1.582 -6.773 1.00 84.75 240 ASN A CA 1
ATOM 1919 C C . ASN A 1 240 ? 29.370 -1.790 -5.921 1.00 84.75 240 ASN A C 1
ATOM 1921 O O . ASN A 1 240 ? 29.310 -2.113 -4.730 1.00 84.75 240 ASN A O 1
ATOM 1925 N N . THR A 1 241 ? 30.535 -1.586 -6.524 1.00 75.19 241 THR A N 1
ATOM 1926 C CA . THR A 1 241 ? 31.824 -1.698 -5.832 1.00 75.19 241 THR A CA 1
ATOM 1927 C C . THR A 1 241 ? 32.178 -0.442 -5.041 1.00 75.19 241 THR A C 1
ATOM 1929 O O . THR A 1 241 ? 32.966 -0.538 -4.107 1.00 75.19 241 THR A O 1
ATOM 1932 N N . SER A 1 242 ? 31.598 0.711 -5.385 1.00 69.31 242 SER A N 1
ATOM 1933 C CA . SER A 1 242 ? 32.002 2.034 -4.882 1.00 69.31 242 SER A CA 1
ATOM 1934 C C . SER A 1 242 ? 30.960 2.767 -4.024 1.00 69.31 242 SER A C 1
ATOM 1936 O O . SER A 1 242 ? 31.173 3.934 -3.714 1.00 69.31 242 SER A O 1
ATOM 1938 N N . GLY A 1 243 ? 29.851 2.122 -3.645 1.00 67.81 243 GLY A N 1
ATOM 1939 C CA . GLY A 1 243 ? 28.775 2.747 -2.865 1.00 67.81 243 GLY A CA 1
ATOM 1940 C C . GLY A 1 243 ? 28.671 2.228 -1.431 1.00 67.81 243 GLY A C 1
ATOM 1941 O O . GLY A 1 243 ? 28.757 1.015 -1.204 1.00 67.81 243 GLY A O 1
ATOM 1942 N N . ASP A 1 244 ? 28.454 3.147 -0.486 1.00 71.31 244 ASP A N 1
ATOM 1943 C CA . ASP A 1 244 ? 28.046 2.814 0.881 1.00 71.31 244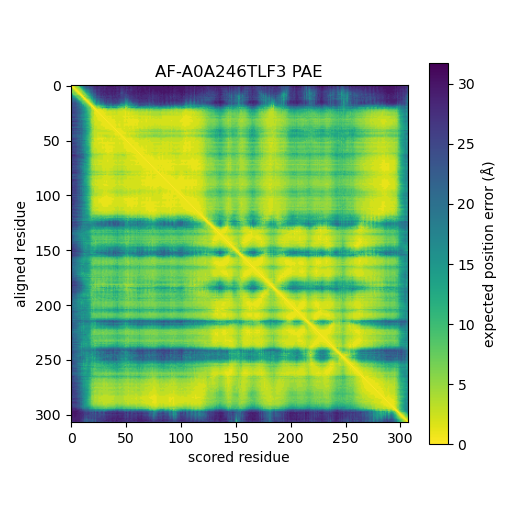 ASP A CA 1
ATOM 1944 C C . ASP A 1 244 ? 26.575 2.384 0.881 1.00 71.31 244 ASP A C 1
ATOM 1946 O O . ASP A 1 244 ? 25.747 2.933 0.149 1.00 71.31 244 ASP A O 1
ATOM 1950 N N . CYS A 1 245 ? 26.267 1.346 1.650 1.00 73.75 245 CYS A N 1
ATOM 1951 C CA . CYS A 1 245 ? 24.905 0.861 1.807 1.00 73.75 245 CYS A CA 1
ATOM 1952 C C . CYS A 1 245 ? 24.210 1.471 3.029 1.00 73.75 245 CYS A C 1
ATOM 1954 O O . CYS A 1 245 ? 23.036 1.185 3.256 1.00 73.75 245 CYS A O 1
ATOM 1956 N N . ASP A 1 246 ? 24.902 2.302 3.809 1.00 74.06 246 ASP A N 1
ATOM 1957 C CA . ASP A 1 246 ? 24.273 3.136 4.822 1.00 74.06 246 ASP A CA 1
ATOM 1958 C C . ASP A 1 246 ? 23.528 4.310 4.172 1.00 74.06 246 ASP A C 1
ATOM 1960 O O . ASP A 1 246 ? 24.101 5.147 3.475 1.00 74.06 246 ASP A O 1
ATOM 1964 N N . THR A 1 247 ? 22.213 4.349 4.374 1.00 65.06 247 THR A N 1
ATOM 1965 C CA . THR A 1 247 ? 21.326 5.365 3.791 1.00 65.06 247 THR A CA 1
ATOM 1966 C C . THR A 1 247 ? 20.972 6.478 4.780 1.00 65.06 247 THR A C 1
ATOM 1968 O O . THR A 1 247 ? 20.122 7.315 4.479 1.00 65.06 247 THR A O 1
ATOM 1971 N N . GLY A 1 248 ? 21.550 6.480 5.989 1.00 59.97 248 GLY A N 1
ATOM 1972 C CA . GLY A 1 248 ? 21.167 7.393 7.076 1.00 59.97 248 GLY A CA 1
ATOM 1973 C C . GLY A 1 248 ? 19.801 7.080 7.711 1.00 59.97 248 GLY A C 1
ATOM 1974 O O . GLY A 1 248 ? 19.508 7.559 8.802 1.00 59.97 248 GLY A O 1
ATOM 1975 N N . LEU A 1 249 ? 18.990 6.235 7.064 1.00 53.38 249 LEU A N 1
ATOM 1976 C CA . LEU A 1 249 ? 17.763 5.620 7.587 1.00 53.38 249 LEU A CA 1
ATOM 1977 C C . LEU A 1 249 ? 17.974 4.142 7.966 1.00 53.38 249 LEU A C 1
ATOM 1979 O O . LEU A 1 249 ? 17.027 3.442 8.319 1.00 53.38 249 LEU A O 1
ATOM 1983 N N . GLY A 1 250 ? 19.219 3.668 7.879 1.00 63.50 250 GLY A N 1
ATOM 1984 C CA . GLY A 1 250 ? 19.619 2.288 8.114 1.00 63.50 250 GLY A CA 1
ATOM 1985 C C . GLY A 1 250 ? 20.515 1.744 7.004 1.00 63.50 250 GLY A C 1
ATOM 1986 O O . GLY A 1 250 ? 20.679 2.346 5.936 1.00 63.50 250 GLY A O 1
ATOM 1987 N N . THR A 1 251 ? 21.091 0.572 7.260 1.00 74.00 251 THR A N 1
ATOM 1988 C CA . THR A 1 251 ? 21.960 -0.125 6.312 1.00 74.00 251 THR A CA 1
ATOM 1989 C C . THR A 1 251 ? 21.129 -0.998 5.377 1.00 74.00 251 THR A C 1
ATOM 1991 O O . THR A 1 251 ? 20.504 -1.971 5.798 1.00 74.00 251 THR A O 1
ATOM 1994 N N . MET A 1 252 ? 21.150 -0.684 4.085 1.00 74.19 252 MET A N 1
ATOM 1995 C CA . MET A 1 252 ? 20.593 -1.551 3.056 1.00 74.19 252 MET A CA 1
ATOM 1996 C C . MET A 1 252 ? 21.527 -2.758 2.861 1.00 74.19 252 MET A C 1
ATOM 1998 O O . MET A 1 252 ? 22.717 -2.577 2.614 1.00 74.19 252 MET A O 1
ATOM 2002 N N . PRO A 1 253 ? 21.056 -4.011 2.943 1.00 80.44 253 PRO A N 1
ATOM 2003 C CA . PRO A 1 253 ? 21.938 -5.152 2.716 1.00 80.44 253 PRO A CA 1
ATOM 2004 C C . PRO A 1 253 ? 22.428 -5.177 1.262 1.00 80.44 253 PRO A C 1
ATOM 2006 O O . PRO A 1 253 ? 21.763 -4.680 0.353 1.00 80.44 253 PRO A O 1
ATOM 2009 N N . ARG A 1 254 ? 23.572 -5.800 0.990 1.00 85.06 254 ARG A N 1
ATOM 2010 C CA . ARG A 1 254 ? 23.950 -6.132 -0.393 1.00 85.06 254 ARG A CA 1
ATOM 2011 C C . ARG A 1 254 ? 23.073 -7.270 -0.919 1.00 85.06 254 ARG A C 1
ATOM 2013 O O . ARG A 1 254 ? 22.547 -8.063 -0.148 1.00 85.06 254 ARG A O 1
ATOM 2020 N N . LEU A 1 255 ? 22.887 -7.328 -2.233 1.00 85.69 255 LEU A N 1
ATOM 2021 C CA . LEU A 1 255 ? 22.193 -8.431 -2.893 1.00 85.69 255 LEU A CA 1
ATOM 2022 C C . LEU A 1 255 ? 23.065 -9.693 -2.860 1.00 85.69 255 LEU A C 1
ATOM 2024 O O . LEU A 1 255 ? 24.260 -9.611 -3.142 1.00 85.69 255 LEU A O 1
ATOM 2028 N N . GLU A 1 256 ? 22.483 -10.857 -2.584 1.00 88.69 256 GLU A N 1
ATOM 2029 C CA . GLU A 1 256 ? 23.204 -12.139 -2.680 1.00 88.69 256 GLU A CA 1
ATOM 2030 C C . GLU A 1 256 ? 23.524 -12.509 -4.138 1.00 88.69 256 GLU A C 1
ATOM 2032 O O . GLU A 1 256 ? 24.581 -13.059 -4.439 1.00 88.69 256 GLU A O 1
ATOM 2037 N N . LYS A 1 257 ? 22.620 -12.157 -5.058 1.00 89.38 257 LYS A N 1
ATOM 2038 C CA . LYS A 1 257 ? 22.738 -12.341 -6.510 1.00 89.38 257 LYS A CA 1
ATOM 2039 C C . LYS A 1 257 ? 22.130 -11.141 -7.245 1.00 89.38 257 LYS A C 1
ATOM 2041 O O . LYS A 1 257 ? 21.308 -10.442 -6.651 1.00 89.38 257 LYS A O 1
ATOM 2046 N N . PRO A 1 258 ? 22.486 -10.885 -8.518 1.00 90.75 258 PRO A N 1
ATOM 2047 C CA . PRO A 1 258 ? 21.781 -9.893 -9.320 1.00 90.75 258 PRO A CA 1
ATOM 2048 C C . PRO A 1 258 ? 20.273 -10.143 -9.294 1.00 90.75 258 PRO A C 1
ATOM 2050 O O . PRO A 1 258 ? 19.826 -11.282 -9.443 1.00 90.75 258 PRO A O 1
ATOM 2053 N N . ARG A 1 259 ? 19.504 -9.074 -9.111 1.00 90.31 259 ARG A N 1
ATOM 2054 C CA . ARG A 1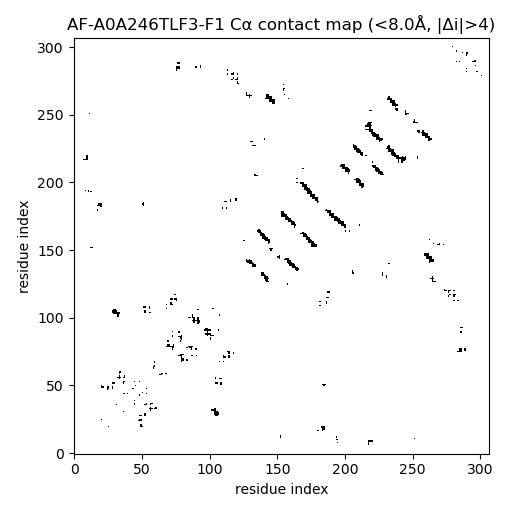 259 ? 18.045 -9.120 -9.147 1.00 90.31 259 ARG A CA 1
ATOM 2055 C C . ARG A 1 259 ? 17.583 -8.635 -10.509 1.00 90.31 259 ARG A C 1
ATOM 2057 O O . ARG A 1 259 ? 18.060 -7.610 -10.990 1.00 90.31 259 ARG A O 1
ATOM 2064 N N . VAL A 1 260 ? 16.659 -9.369 -11.114 1.00 91.38 260 VAL A N 1
ATOM 2065 C CA . VAL A 1 260 ? 16.073 -9.010 -12.405 1.00 91.38 260 VAL A CA 1
ATOM 2066 C C . VAL A 1 260 ? 14.607 -8.682 -12.187 1.00 91.38 260 VAL A C 1
ATOM 2068 O O . VAL A 1 260 ? 13.850 -9.505 -11.672 1.00 91.38 260 VAL A O 1
ATOM 2071 N N . SER A 1 261 ? 14.217 -7.483 -12.591 1.00 91.94 261 SER A N 1
ATOM 2072 C CA . SER A 1 261 ? 12.823 -7.090 -12.718 1.00 91.94 261 SER A CA 1
ATOM 2073 C C . SER A 1 261 ? 12.448 -7.042 -14.190 1.00 91.94 261 SER A C 1
ATOM 2075 O O . SER A 1 261 ? 13.260 -6.682 -15.039 1.00 91.94 261 SER A O 1
ATOM 2077 N N . GLN A 1 262 ? 11.207 -7.392 -14.490 1.00 93.12 262 GLN A N 1
ATOM 2078 C CA . GLN A 1 262 ? 10.620 -7.307 -15.814 1.00 93.12 262 GLN A CA 1
ATOM 2079 C C . GLN A 1 262 ? 9.464 -6.310 -15.785 1.00 93.12 262 GLN A C 1
ATOM 2081 O O . GLN A 1 262 ? 8.638 -6.338 -14.869 1.00 93.12 262 GLN A O 1
ATOM 2086 N N . ILE A 1 263 ? 9.386 -5.452 -16.796 1.00 93.19 263 ILE A N 1
ATOM 2087 C CA . ILE A 1 263 ? 8.225 -4.596 -17.028 1.00 93.19 263 ILE A CA 1
ATOM 2088 C C . ILE A 1 263 ? 7.229 -5.417 -17.844 1.00 93.19 263 ILE A C 1
ATOM 2090 O O . ILE A 1 263 ? 7.526 -5.834 -18.961 1.00 93.19 263 ILE A O 1
ATOM 2094 N N . VAL A 1 264 ? 6.063 -5.681 -17.263 1.00 91.62 264 VAL A N 1
ATOM 2095 C CA . VAL A 1 264 ? 5.040 -6.579 -17.810 1.00 91.62 264 VAL A CA 1
ATOM 2096 C C . VAL A 1 264 ? 3.676 -5.901 -17.877 1.00 91.62 264 VAL A C 1
ATOM 2098 O O . VAL A 1 264 ? 3.459 -4.824 -17.313 1.00 91.62 264 VAL A O 1
ATOM 2101 N N . LYS A 1 265 ? 2.725 -6.563 -18.537 1.00 90.56 265 LYS A N 1
ATOM 2102 C CA . LYS A 1 265 ? 1.310 -6.205 -18.455 1.00 90.56 265 LYS A CA 1
ATOM 2103 C C . LYS A 1 265 ? 0.788 -6.431 -17.034 1.00 90.56 265 LYS A C 1
ATOM 2105 O O . LYS A 1 265 ? 0.864 -7.538 -16.510 1.00 90.56 265 LYS A O 1
ATOM 2110 N N . GLY A 1 266 ? 0.286 -5.364 -16.416 1.00 84.38 266 GLY A N 1
ATOM 2111 C CA . GLY A 1 266 ? -0.052 -5.336 -14.992 1.00 84.38 266 GLY A CA 1
ATOM 2112 C C . GLY A 1 266 ? -1.444 -5.839 -14.620 1.00 84.38 266 GLY A C 1
ATOM 2113 O O . GLY A 1 266 ? -1.653 -6.137 -13.448 1.00 84.38 266 GLY A O 1
ATOM 2114 N N . ASP A 1 267 ? -2.377 -5.941 -15.575 1.00 85.00 267 ASP A N 1
ATOM 2115 C CA . ASP A 1 267 ? -3.803 -6.203 -15.301 1.00 85.00 267 ASP A CA 1
ATOM 2116 C C . ASP A 1 267 ? -4.019 -7.394 -14.365 1.00 85.00 267 ASP A C 1
ATOM 2118 O O . ASP A 1 267 ? -4.685 -7.267 -13.342 1.00 85.00 267 ASP A O 1
ATOM 2122 N N . ASP A 1 268 ? -3.416 -8.542 -14.672 1.00 83.88 268 ASP A N 1
ATOM 2123 C CA . ASP A 1 268 ? -3.618 -9.764 -13.891 1.00 83.88 268 ASP A CA 1
ATOM 2124 C C . ASP A 1 268 ? -3.040 -9.650 -12.475 1.00 83.88 268 ASP A C 1
ATOM 2126 O O . ASP A 1 268 ? -3.636 -10.149 -11.523 1.00 83.88 268 ASP A O 1
ATOM 2130 N N . ILE A 1 269 ? -1.907 -8.957 -12.320 1.00 82.50 269 ILE A N 1
ATOM 2131 C CA . ILE A 1 269 ? -1.255 -8.729 -11.022 1.00 82.50 269 ILE A CA 1
ATOM 2132 C C . ILE A 1 269 ? -2.147 -7.843 -10.153 1.00 82.50 269 ILE A C 1
ATOM 2134 O O . ILE A 1 269 ? -2.454 -8.187 -9.011 1.00 82.50 269 ILE A O 1
ATOM 2138 N N . VAL A 1 270 ? -2.587 -6.717 -10.714 1.00 81.38 270 VAL A N 1
ATOM 2139 C CA . VAL A 1 270 ? -3.399 -5.726 -10.009 1.00 81.38 270 VAL A CA 1
ATOM 2140 C C . VAL A 1 270 ? -4.775 -6.302 -9.672 1.00 81.38 270 VAL A C 1
ATOM 2142 O O . VAL A 1 270 ? -5.224 -6.192 -8.532 1.00 81.38 270 VAL A O 1
ATOM 2145 N N . ASN A 1 271 ? -5.423 -6.980 -10.624 1.00 84.50 271 ASN A N 1
ATOM 2146 C CA . ASN A 1 271 ? -6.721 -7.620 -10.417 1.00 84.50 271 ASN A CA 1
ATOM 2147 C C . ASN A 1 271 ? -6.651 -8.738 -9.374 1.00 84.50 271 ASN A C 1
ATOM 2149 O O . ASN A 1 271 ? -7.541 -8.833 -8.531 1.00 84.50 271 ASN A O 1
ATOM 2153 N N . ALA A 1 272 ? -5.609 -9.577 -9.400 1.00 84.50 272 ALA A N 1
ATOM 2154 C CA . ALA A 1 272 ? -5.430 -10.628 -8.399 1.00 84.50 272 ALA A CA 1
ATOM 2155 C C . ALA A 1 272 ? -5.266 -10.041 -6.992 1.00 84.50 272 ALA A C 1
ATOM 2157 O O . ALA A 1 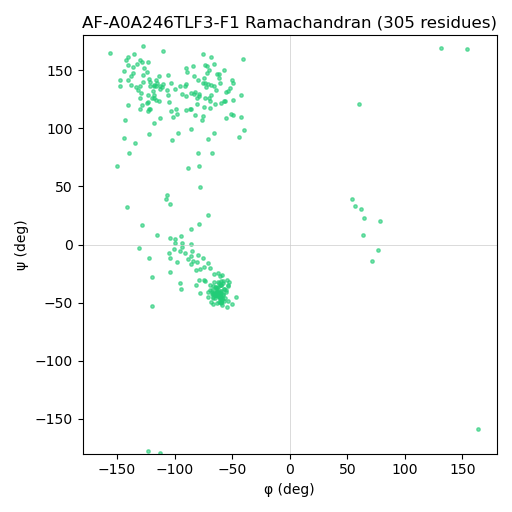272 ? -5.854 -10.543 -6.034 1.00 84.50 272 ALA A O 1
ATOM 2158 N N . GLU A 1 273 ? -4.511 -8.954 -6.873 1.00 83.12 273 GLU A N 1
ATOM 2159 C CA . GLU A 1 273 ? -4.275 -8.303 -5.596 1.00 83.12 273 GLU A CA 1
ATOM 2160 C C . GLU A 1 273 ? -5.533 -7.599 -5.078 1.00 83.12 273 GLU A C 1
ATOM 2162 O O . GLU A 1 273 ? -5.920 -7.832 -3.938 1.00 83.12 273 GLU A O 1
ATOM 2167 N N . PHE A 1 274 ? -6.268 -6.852 -5.906 1.00 84.94 274 PHE A N 1
ATOM 2168 C CA . PHE A 1 274 ? -7.551 -6.272 -5.489 1.00 84.94 274 PHE A CA 1
ATOM 2169 C C . PHE A 1 274 ? -8.629 -7.312 -5.203 1.00 84.94 274 PHE A C 1
ATOM 2171 O O . PHE A 1 274 ? -9.427 -7.123 -4.287 1.00 84.94 274 PHE A O 1
ATOM 2178 N N . LYS A 1 275 ? -8.626 -8.444 -5.911 1.00 87.00 275 LYS A N 1
ATOM 2179 C CA . LYS A 1 275 ? -9.474 -9.584 -5.559 1.00 87.00 275 LYS A CA 1
ATOM 2180 C C . LYS A 1 275 ? -9.135 -10.097 -4.158 1.00 87.00 275 LYS A C 1
ATOM 2182 O O . LYS A 1 275 ? -10.041 -10.253 -3.345 1.00 87.00 275 LYS A O 1
ATOM 2187 N N . ARG A 1 276 ? -7.845 -10.284 -3.850 1.00 86.06 276 ARG A N 1
ATOM 2188 C CA . ARG A 1 276 ? -7.375 -10.667 -2.510 1.00 86.06 276 ARG A CA 1
ATOM 2189 C C . ARG A 1 276 ? -7.814 -9.649 -1.453 1.00 86.06 276 ARG A C 1
ATOM 2191 O O . ARG A 1 276 ? -8.270 -10.049 -0.386 1.00 86.06 276 ARG A O 1
ATOM 2198 N N . LEU A 1 277 ? -7.717 -8.351 -1.750 1.00 84.94 277 LEU A N 1
ATOM 2199 C CA . LEU A 1 277 ? -8.195 -7.284 -0.864 1.00 84.94 277 LEU A CA 1
ATOM 2200 C C . LEU A 1 277 ? -9.706 -7.327 -0.656 1.00 84.94 277 LEU A C 1
ATOM 2202 O O . LEU A 1 277 ? -10.166 -7.138 0.463 1.00 84.94 277 LEU A O 1
ATOM 2206 N N . GLY A 1 278 ? -10.475 -7.590 -1.711 1.00 88.44 278 GLY A N 1
ATOM 2207 C CA . GLY A 1 278 ? -11.921 -7.767 -1.629 1.00 88.44 278 GLY A CA 1
ATOM 2208 C C . GLY A 1 278 ? -12.305 -8.953 -0.746 1.00 88.44 278 GLY A C 1
ATOM 2209 O O . GLY A 1 278 ? -13.176 -8.821 0.108 1.00 88.44 278 GLY A O 1
ATOM 2210 N N . GLU A 1 279 ? -11.622 -10.089 -0.898 1.00 88.88 279 GLU A N 1
ATOM 2211 C CA . GLU A 1 279 ? -11.824 -11.284 -0.067 1.00 88.88 279 GLU A CA 1
ATOM 2212 C C . GLU A 1 279 ? -11.442 -11.037 1.404 1.00 88.88 279 GLU A C 1
ATOM 2214 O O . GLU A 1 279 ? -12.185 -11.411 2.314 1.00 88.88 279 GLU A O 1
ATOM 2219 N N . GLU A 1 280 ? -10.318 -10.355 1.646 1.00 87.81 280 GLU A N 1
ATOM 2220 C CA . GLU A 1 280 ? -9.879 -9.903 2.972 1.00 87.81 280 GLU A CA 1
ATOM 2221 C C . GLU A 1 280 ? -10.921 -8.972 3.611 1.00 87.81 280 GLU A C 1
ATOM 2223 O O . GLU A 1 280 ? -11.382 -9.229 4.723 1.00 87.81 280 GLU A O 1
ATOM 2228 N N . ALA A 1 281 ? -11.355 -7.934 2.897 1.00 90.12 281 ALA A N 1
ATOM 2229 C CA . ALA A 1 281 ? -12.309 -6.945 3.389 1.00 90.12 281 ALA A CA 1
ATOM 2230 C C . ALA A 1 281 ? -13.694 -7.561 3.654 1.00 90.12 281 ALA A C 1
ATOM 2232 O O . ALA A 1 281 ? -14.336 -7.253 4.658 1.00 90.12 281 ALA A O 1
ATOM 2233 N N . ALA A 1 282 ? -14.128 -8.508 2.817 1.00 90.31 282 ALA A N 1
ATOM 2234 C CA . ALA A 1 282 ? -15.365 -9.258 3.018 1.00 90.31 282 ALA A CA 1
ATOM 2235 C C . ALA A 1 282 ? -15.344 -10.099 4.309 1.00 90.31 282 ALA A C 1
ATOM 2237 O O . ALA A 1 282 ? -16.394 -10.376 4.893 1.00 90.31 282 ALA A O 1
ATOM 2238 N N . SER A 1 283 ? -14.158 -10.475 4.802 1.00 90.81 283 SER A N 1
ATOM 2239 C CA . SER A 1 283 ? -14.011 -11.159 6.091 1.00 90.81 283 SER A CA 1
ATOM 2240 C C . SER A 1 283 ? -14.293 -10.256 7.301 1.00 90.81 283 SER A C 1
ATOM 2242 O O . SER A 1 283 ? -14.525 -10.770 8.398 1.00 90.81 283 SER A O 1
ATOM 2244 N N . TYR A 1 284 ? -14.308 -8.930 7.112 1.00 93.31 284 TYR A N 1
ATOM 2245 C CA . TYR A 1 284 ? -14.513 -7.943 8.175 1.00 93.31 284 TYR A CA 1
ATOM 2246 C C . TYR A 1 284 ? -15.974 -7.597 8.443 1.00 93.31 284 TYR A C 1
ATOM 2248 O O . TYR A 1 284 ? -16.258 -6.982 9.474 1.00 93.31 284 TYR A O 1
ATOM 2256 N N . TYR A 1 285 ? -16.892 -8.004 7.563 1.00 95.38 285 TYR A N 1
ATOM 2257 C CA . TYR A 1 285 ? -18.319 -7.896 7.844 1.00 95.38 285 TYR A CA 1
ATOM 2258 C C . TYR A 1 285 ? -18.683 -8.643 9.130 1.00 95.38 285 TYR A C 1
ATOM 2260 O O . TYR A 1 285 ? -18.069 -9.667 9.465 1.00 95.38 285 TYR A O 1
ATOM 2268 N N . SER A 1 286 ? -19.713 -8.152 9.821 1.00 96.44 286 SER A N 1
ATOM 2269 C CA . SER A 1 286 ? -20.241 -8.786 11.028 1.00 96.44 286 SER A CA 1
ATOM 2270 C C . SER A 1 286 ? -20.488 -10.279 10.804 1.00 96.44 286 SER A C 1
ATOM 2272 O O . SER A 1 286 ? -20.943 -10.718 9.740 1.00 96.44 286 SER A O 1
ATOM 2274 N N . SER A 1 287 ? -20.154 -11.095 11.799 1.00 94.81 287 SER A N 1
ATOM 2275 C CA . SER A 1 287 ? -20.317 -12.548 11.735 1.00 94.81 287 SER A CA 1
ATOM 2276 C C . SER A 1 287 ? -21.763 -12.946 11.443 1.00 94.81 287 SER A C 1
ATOM 2278 O O . SER A 1 287 ? -21.986 -13.834 10.622 1.00 94.81 287 SER A O 1
ATOM 2280 N N . ALA A 1 288 ? -22.737 -12.234 12.018 1.00 94.75 288 ALA A N 1
ATOM 2281 C CA . ALA A 1 288 ? -24.162 -12.426 11.758 1.00 94.75 288 ALA A CA 1
ATOM 2282 C C . ALA A 1 288 ? -24.537 -12.177 10.285 1.00 94.75 288 ALA A C 1
ATOM 2284 O O . ALA A 1 288 ? -25.305 -12.942 9.696 1.00 94.75 288 ALA A O 1
ATOM 2285 N N . PHE A 1 289 ? -23.987 -11.128 9.664 1.00 95.06 289 PHE A N 1
ATOM 2286 C CA . PHE A 1 289 ? -24.204 -10.856 8.243 1.00 95.06 289 PHE A CA 1
ATOM 2287 C C . PHE A 1 289 ? -23.561 -11.931 7.362 1.00 95.06 289 PHE A C 1
ATOM 2289 O O . PHE A 1 289 ? -24.206 -12.465 6.459 1.00 95.06 289 PHE A O 1
ATOM 2296 N N . ARG 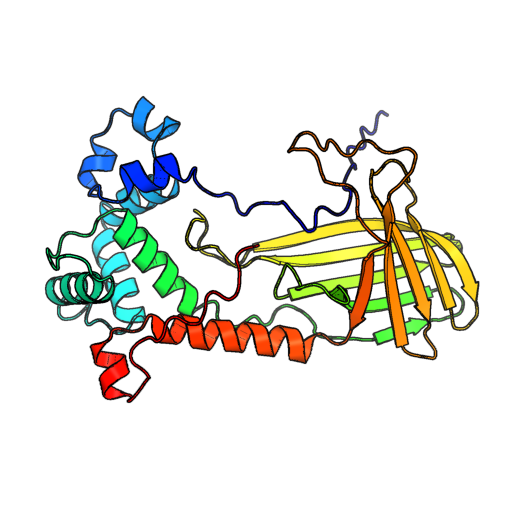A 1 290 ? -22.314 -12.307 7.662 1.00 94.12 290 ARG A N 1
ATOM 2297 C CA . ARG A 1 290 ? -21.599 -13.365 6.934 1.00 94.12 290 ARG A CA 1
ATOM 2298 C C . ARG A 1 290 ? -22.314 -14.711 7.022 1.00 94.12 290 ARG A C 1
ATOM 2300 O O . ARG A 1 290 ? -22.434 -15.395 6.010 1.00 94.12 290 ARG A O 1
ATOM 2307 N N . GLU A 1 291 ? -22.836 -15.067 8.193 1.00 93.69 291 GLU A N 1
ATOM 2308 C CA . GLU A 1 291 ? -23.616 -16.292 8.399 1.00 93.69 291 GLU A CA 1
ATOM 2309 C C . GLU A 1 291 ? -24.904 -16.294 7.567 1.00 93.69 291 GLU A C 1
ATOM 2311 O O . GLU A 1 291 ? -25.196 -17.288 6.903 1.00 93.69 291 GLU A O 1
ATOM 2316 N N . ARG A 1 292 ? -25.626 -15.165 7.504 1.00 93.94 292 ARG A N 1
ATOM 2317 C CA . ARG A 1 292 ? -26.813 -15.021 6.639 1.00 93.94 292 ARG A CA 1
ATOM 2318 C C . ARG A 1 292 ? -26.508 -15.215 5.156 1.00 93.94 292 ARG A C 1
ATOM 2320 O O . ARG A 1 292 ? -27.351 -15.740 4.436 1.00 93.94 292 ARG A O 1
ATOM 2327 N N . LEU A 1 293 ? -25.328 -14.798 4.702 1.00 92.06 293 LEU A N 1
ATOM 2328 C CA . LEU A 1 293 ? -24.893 -14.962 3.313 1.00 92.06 293 LEU A CA 1
ATOM 2329 C C . LEU A 1 293 ? -24.235 -16.321 3.028 1.00 92.06 293 LEU A C 1
ATOM 2331 O O . LEU A 1 293 ? -23.809 -16.559 1.900 1.00 92.06 293 LEU A O 1
ATOM 2335 N N . GLY A 1 294 ? -24.117 -17.208 4.023 1.00 89.69 294 GLY A N 1
ATOM 2336 C CA . GLY A 1 294 ? -23.400 -18.476 3.871 1.00 89.69 294 GLY A CA 1
ATOM 2337 C C . GLY A 1 294 ? -21.902 -18.296 3.596 1.00 89.69 294 GLY A C 1
ATOM 2338 O O . GLY A 1 294 ? -21.265 -19.180 3.024 1.00 89.69 294 GLY A O 1
ATOM 2339 N N . MET A 1 295 ? -21.330 -17.151 3.976 1.00 86.75 295 MET A N 1
ATOM 2340 C CA . MET A 1 295 ? -19.902 -16.893 3.824 1.00 86.75 295 MET A CA 1
ATOM 2341 C C . MET A 1 295 ? -19.106 -17.728 4.839 1.00 86.75 295 MET A C 1
ATOM 2343 O O . MET A 1 295 ? -19.575 -17.943 5.962 1.00 86.75 295 MET A O 1
ATOM 2347 N N . PRO A 1 296 ? -17.883 -18.177 4.502 1.00 74.19 296 PRO A N 1
ATOM 2348 C CA . PRO A 1 296 ? -17.058 -18.935 5.431 1.00 74.19 296 PRO A CA 1
ATOM 2349 C C . PRO A 1 296 ? -16.854 -18.173 6.748 1.00 74.19 296 PRO A C 1
ATOM 2351 O O . PRO A 1 296 ? -16.452 -17.002 6.754 1.00 74.19 296 PRO A O 1
ATOM 2354 N N . LYS A 1 297 ? -17.076 -18.854 7.881 1.00 66.56 297 LYS A N 1
ATOM 2355 C CA . LYS A 1 297 ? -16.554 -18.401 9.179 1.00 66.56 297 LYS A CA 1
ATOM 2356 C C . LYS A 1 297 ? -15.050 -18.294 8.997 1.00 66.56 297 LYS A C 1
ATOM 2358 O O . LYS A 1 297 ? -14.445 -19.252 8.530 1.00 66.56 297 LYS A O 1
ATOM 2363 N N . THR A 1 298 ? -14.491 -17.118 9.265 1.00 57.62 298 THR A N 1
ATOM 2364 C CA . THR A 1 298 ? -13.103 -16.742 8.956 1.00 57.62 298 THR A CA 1
ATOM 2365 C C . THR A 1 298 ? -12.149 -17.903 9.230 1.00 57.62 298 THR A C 1
ATOM 2367 O O . THR A 1 298 ? -11.739 -18.123 10.368 1.00 57.62 298 THR A O 1
ATOM 2370 N N . GLY A 1 299 ? -11.773 -18.644 8.186 1.00 41.81 299 GLY A N 1
ATOM 2371 C CA . GLY A 1 299 ? -10.468 -19.271 8.174 1.00 41.81 299 GLY A CA 1
ATOM 2372 C C . GLY A 1 299 ? -9.501 -18.107 8.163 1.00 41.81 299 GLY A C 1
ATOM 2373 O O . GLY A 1 299 ? -9.724 -17.155 7.415 1.00 41.81 299 GLY A O 1
ATOM 2374 N N . ARG A 1 300 ? -8.476 -18.133 9.021 1.00 40.34 300 ARG A N 1
ATOM 2375 C CA . ARG A 1 300 ? -7.299 -17.290 8.813 1.00 40.34 300 ARG A CA 1
ATOM 2376 C C . ARG A 1 300 ? -7.007 -17.376 7.318 1.00 40.34 300 ARG A C 1
ATOM 2378 O O . ARG A 1 300 ? -6.625 -18.453 6.861 1.00 40.34 300 ARG A O 1
ATOM 2385 N N . VAL A 1 301 ? -7.235 -16.299 6.559 1.00 40.12 301 VAL A N 1
ATOM 2386 C CA . VAL A 1 301 ? -6.521 -16.139 5.296 1.00 40.12 301 VAL A CA 1
ATOM 2387 C C . VAL A 1 301 ? -5.098 -16.341 5.749 1.00 40.12 301 VAL A C 1
ATOM 2389 O O . VAL A 1 301 ? -4.660 -15.627 6.657 1.00 40.12 301 VAL A O 1
ATOM 2392 N N . ALA A 1 302 ? -4.479 -17.440 5.314 1.00 32.16 302 ALA A N 1
ATOM 2393 C CA . ALA A 1 302 ? -3.129 -17.745 5.718 1.00 32.16 302 ALA A CA 1
ATOM 2394 C C . ALA A 1 302 ? -2.370 -16.452 5.462 1.00 32.16 302 ALA A C 1
ATOM 2396 O O . ALA A 1 302 ? -2.284 -16.003 4.318 1.00 32.16 302 ALA A O 1
ATOM 2397 N N . VAL A 1 303 ? -1.936 -15.801 6.542 1.00 38.97 303 VAL A N 1
ATOM 2398 C CA . VAL A 1 303 ? -0.976 -14.713 6.482 1.00 38.97 303 VAL A CA 1
ATOM 2399 C C . VAL A 1 303 ? 0.283 -15.436 6.035 1.00 38.97 303 VAL A C 1
ATOM 2401 O O . VAL A 1 303 ? 1.080 -15.915 6.838 1.00 38.97 303 VAL A O 1
ATOM 2404 N N . GLY A 1 304 ? 0.325 -15.708 4.734 1.00 32.09 304 GLY A N 1
ATOM 2405 C CA . GLY A 1 304 ? 1.374 -16.410 4.045 1.00 32.09 304 GLY A CA 1
ATOM 2406 C C . GLY A 1 304 ? 2.541 -15.461 4.044 1.00 32.09 304 GLY A C 1
ATOM 2407 O O . GLY A 1 304 ? 2.653 -14.627 3.150 1.00 32.09 304 GLY A O 1
ATOM 2408 N N . SER A 1 305 ? 3.339 -15.613 5.100 1.00 27.95 305 SER A N 1
ATOM 2409 C CA . SER A 1 305 ? 4.649 -15.025 5.365 1.00 27.95 305 SER A CA 1
ATOM 2410 C C . SER A 1 305 ? 4.705 -13.494 5.418 1.00 27.95 305 SER A C 1
ATOM 2412 O O . SER A 1 305 ? 4.398 -12.789 4.460 1.00 27.95 305 SER A O 1
ATOM 2414 N N . LYS A 1 306 ? 5.149 -13.027 6.592 1.00 29.30 306 LYS A N 1
ATOM 2415 C CA . LYS A 1 306 ? 5.732 -11.710 6.878 1.00 29.30 306 LYS A CA 1
ATOM 2416 C C . LYS A 1 306 ? 6.693 -11.224 5.765 1.00 29.30 306 LYS A C 1
ATOM 2418 O O . LYS A 1 306 ? 7.172 -12.070 5.010 1.00 29.30 306 LYS A O 1
ATOM 2423 N N . PRO A 1 307 ? 6.955 -9.901 5.695 1.00 37.09 307 PRO A N 1
ATOM 2424 C CA . PRO A 1 307 ? 7.958 -9.303 4.804 1.00 37.09 307 PRO A CA 1
ATOM 2425 C C . PRO A 1 307 ? 9.321 -9.999 4.853 1.00 37.09 307 PRO A C 1
ATOM 2427 O O . PRO A 1 307 ? 9.670 -10.543 5.928 1.00 37.09 307 PRO A O 1
#

Sequence (307 aa):
MNITKLAVFSVALGWFGAAQADDAAVARYKDYLPEQIMQLPEEERKSSVPMMYIGEATSALSKNGPVYIQSALNSLMYDGFADFEGAKRAFQQDLGEQPTGKLTVGQLHKLGYRASRLHLTYVNFFSYDFGGSITKDYATVKGTVKIIDERIAYPINNVVVKCFRDESYCTYRQVALMLPDENSWAQSYSVLTVADEYYKITRWDEKQIDAVPYENTACRTNQLSFNFETNEFFEIARNNTSGDCDTGLGTMPRLEKPRVSQIVKGDDIVNAEFKRLGEEAASYYSSAFRERLGMPKTGRVAVGSKP

pLDDT: mean 84.0, std 18.54, range [23.64, 98.62]

Radius of gyration: 23.97 Å; Cα contacts (8 Å, |Δi|>4): 541; chains: 1; bounding box: 62×49×66 Å

Secondary structure (DSSP, 8-state):
------------TTT----B--HHHHHHHTT--HHHHHHS-HHHHHHHS-HHHHHHHHHHHSTTHHHHHHHHHHHTTS-TTT-HHHHHHHHHHHTTS---S---HHHHHHHHHHHHHHH-S----S----EEEE-SSEEEEEEEEEETTS--SSSEEEEEEEEETTTTEEEEEEEEEEPPPTTBS--S-EEEEEEEEEEEEEEE-SSEEEEEES---SSEEEEEEEETTTTEEEEEEEE-SS---B-SS-BPPPPSS-EEEEEE--HHHHHHHHHHHHHHHHTTS-HHHHHHTTPPP----------

Solvent-accessible surface area (backbone atoms only — not comparable to full-atom values): 17140 Å² total; per-residue (Å²): 135,89,80,84,78,88,78,89,78,59,86,60,85,78,72,78,65,69,69,59,59,59,66,69,38,49,69,71,51,30,78,36,38,32,68,56,59,71,68,43,56,67,68,54,42,74,74,57,47,42,66,46,43,55,50,38,19,53,46,55,73,36,97,58,14,63,61,53,53,22,50,35,35,39,70,26,57,29,51,15,83,85,38,46,60,59,25,44,18,53,52,29,45,75,72,73,43,79,59,76,52,72,67,21,21,41,52,46,46,51,43,50,44,50,36,43,38,61,72,62,33,68,86,86,84,74,81,66,57,53,52,66,51,72,57,97,52,42,33,38,39,35,19,20,62,39,44,64,99,49,81,62,85,42,69,41,34,40,37,44,36,42,35,35,53,91,79,40,32,28,44,39,39,29,41,30,43,44,74,54,49,91,64,31,64,52,76,51,80,43,81,42,77,72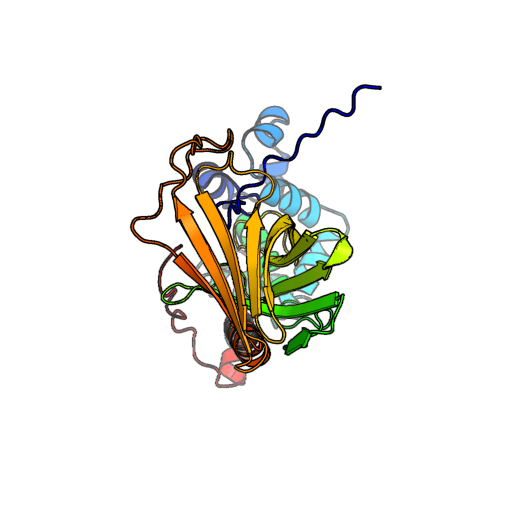,43,80,47,57,24,35,52,78,43,80,59,95,46,37,39,31,30,35,51,69,72,78,57,37,28,49,44,54,32,42,41,35,31,65,80,78,67,45,35,37,38,41,37,35,71,41,93,78,23,67,38,65,69,90,86,50,71,54,78,79,65,96,58,74,45,46,30,36,49,37,71,31,60,66,58,36,51,52,44,29,48,52,36,41,57,55,32,63,64,57,38,29,66,71,52,35,56,76,71,70,44,78,77,79,64,76,73,74,80,76,68,79,134

Nearest PDB structures (foldseek):
  8j1c-assembly2_C  TM=4.126E-01  e=9.817E-01  Pseudomonas veronii
  4nkb-assembly1_B-2  TM=3.570E-01  e=2.225E+00  Caenorhabditis elegans
  4qq1-assembly1_A  TM=4.429E-01  e=3.260E+00  Neisseria meningitidis serogroup B
  8j1c-assembly2_D  TM=4.745E-01  e=3.442E+00  Pseudomonas veronii

Mean predicted aligned error: 9.13 Å